Protein AF-0000000077433991 (afdb_homodimer)

Nearest PDB structures (foldseek):
  5azq-assembly1_A  TM=3.933E-01  e=3.475E+00  Equus caballus

pLDDT: mean 80.27, std 26.74, range [21.56, 98.94]

Solvent-accessible surface area (backbone atoms only — not comparable to full-atom values): 20839 Å² total; per-residue (Å²): 139,85,82,77,77,78,76,75,75,78,71,72,67,65,62,69,64,59,59,69,62,65,71,66,70,74,68,74,71,55,78,60,56,65,69,50,88,51,77,55,58,82,74,45,62,92,55,55,48,54,54,41,48,55,56,46,66,49,47,63,60,29,33,35,41,71,32,56,59,46,36,29,47,51,55,21,40,51,40,39,51,42,24,71,74,71,44,83,51,65,67,39,27,50,45,37,42,41,44,19,36,41,45,14,30,37,59,50,44,47,60,49,42,38,89,41,89,73,56,40,60,30,25,64,43,35,44,72,72,78,65,89,42,74,88,40,65,37,44,48,64,40,65,64,83,88,34,59,89,44,38,22,31,36,48,91,76,72,40,79,43,47,57,75,77,43,78,36,62,44,74,78,62,70,72,51,78,79,73,127,139,85,82,77,77,77,77,74,76,79,72,71,67,66,62,68,63,58,57,70,64,64,73,64,71,74,70,73,72,56,80,61,58,64,69,50,89,51,75,55,57,83,75,44,63,91,55,54,48,56,55,42,48,54,56,46,66,51,48,64,60,30,34,35,42,70,32,57,57,46,37,29,48,51,54,21,38,50,40,36,51,43,24,70,75,73,45,84,52,66,68,38,25,52,46,36,42,40,44,19,36,42,45,15,31,36,58,50,44,50,58,49,42,37,88,40,89,72,56,41,58,28,26,64,42,37,44,72,72,78,64,88,44,73,87,39,64,38,46,49,64,40,66,64,83,86,35,60,89,45,39,21,32,37,48,89,74,72,40,78,42,47,56,73,77,44,76,37,61,43,74,78,62,69,72,50,78,79,71,127

Sequence (360 aa):
MTEEVMLVAPNQTKSWIQLVNKMRSVTGLQKRRMGGQNPNFLQIKDCPGEICGRLGGSVPSALLAGAPPCAAQKVADEIIDAAKTKIKNPETQQQMIKWAQQIASAEKNTHPDYKKNPPTPRNALYCLEKPKNSELVGYYVSQDPANGPDEFFDPSTKGTVRIGEKAETKPPGPRSPPPLMTEEVMLVAPNQTKSWIQLVNKMRSVTGLQKRRMGGQNPNFLQIKDCPGEICGRLGGSVPSALLAGAPPCAAQKVADEIIDAAKTKIKNPETQQQMIKWAQQIASAEKNTHPDYKKNPPTPRNALYCLEKPKNSELVGYYVSQDPANGPDEFFDPSTKGTVRIGEKAETKPPGPRSPPPL

Structure (mmCIF, N/CA/C/O backbone):
data_AF-0000000077433991-model_v1
#
loop_
_entity.id
_entity.type
_entity.pdbx_description
1 polymer 'Uncharacterized protein'
#
loop_
_atom_site.group_PDB
_atom_site.id
_atom_site.type_symbol
_atom_site.label_atom_id
_atom_site.label_alt_id
_atom_site.label_comp_id
_atom_site.label_asym_id
_atom_site.label_entity_id
_atom_site.label_seq_id
_atom_site.pdbx_PDB_ins_code
_atom_site.Cartn_x
_atom_site.Cartn_y
_atom_site.Cartn_z
_atom_site.occupancy
_atom_site.B_iso_or_equiv
_atom_site.auth_seq_id
_atom_site.auth_comp_id
_atom_site.auth_asym_id
_atom_site.auth_atom_id
_atom_site.pdbx_PDB_model_num
ATOM 1 N N . MET A 1 1 ? 31.078 -5.543 57.25 1 26.8 1 MET A N 1
ATOM 2 C CA . MET A 1 1 ? 30.766 -4.68 56.094 1 26.8 1 MET A CA 1
ATOM 3 C C . MET A 1 1 ? 29.703 -5.301 55.219 1 26.8 1 MET A C 1
ATOM 5 O O . MET A 1 1 ? 29.891 -6.398 54.688 1 26.8 1 MET A O 1
ATOM 9 N N . THR A 1 2 ? 28.312 -5.109 55.562 1 27.38 2 THR A N 1
ATOM 10 C CA . THR A 1 2 ? 27.031 -5.715 55.25 1 27.38 2 THR A CA 1
ATOM 11 C C . THR A 1 2 ? 26.562 -5.312 53.844 1 27.38 2 THR A C 1
ATOM 13 O O . THR A 1 2 ? 26.531 -4.125 53.531 1 27.38 2 THR A O 1
ATOM 16 N N . GLU A 1 3 ? 26.859 -6.141 52.812 1 27.56 3 GLU A N 1
ATOM 17 C CA . GLU A 1 3 ? 26.562 -6.016 51.406 1 27.56 3 GLU A CA 1
ATOM 18 C C . GLU A 1 3 ? 25.062 -6.031 51.156 1 27.56 3 GLU A C 1
ATOM 20 O O . GLU A 1 3 ? 24.391 -7.02 51.438 1 27.56 3 GLU A O 1
ATOM 25 N N . GLU A 1 4 ? 24.359 -4.867 51.312 1 23.95 4 GLU A N 1
ATOM 26 C CA . GLU A 1 4 ? 22.938 -4.719 51.062 1 23.95 4 GLU A CA 1
ATOM 27 C C . GLU A 1 4 ? 22.609 -4.906 49.594 1 23.95 4 GLU A C 1
ATOM 29 O O . GLU A 1 4 ? 23.062 -4.129 48.75 1 23.95 4 GLU A O 1
ATOM 34 N N . VAL A 1 5 ? 22.375 -6.16 49.156 1 25.95 5 VAL A N 1
ATOM 35 C CA . VAL A 1 5 ? 21.875 -6.488 47.812 1 25.95 5 VAL A CA 1
ATOM 36 C C . VAL A 1 5 ? 20.5 -5.871 47.625 1 25.95 5 VAL A C 1
ATOM 38 O O . VAL A 1 5 ? 19.562 -6.176 48.344 1 25.95 5 VAL A O 1
ATOM 41 N N . MET A 1 6 ? 20.484 -4.594 47.125 1 21.56 6 MET A N 1
ATOM 42 C CA . MET A 1 6 ? 19.234 -3.961 46.719 1 21.56 6 MET A CA 1
ATOM 43 C C . MET A 1 6 ? 18.5 -4.809 45.688 1 21.56 6 MET A C 1
ATOM 45 O O . MET A 1 6 ? 19.047 -5.105 44.625 1 21.56 6 MET A O 1
ATOM 49 N N . LEU A 1 7 ? 17.609 -5.633 46.156 1 24.02 7 LEU A N 1
ATOM 50 C CA . LEU A 1 7 ? 16.656 -6.406 45.344 1 24.02 7 LEU A CA 1
ATOM 51 C C . LEU A 1 7 ? 15.797 -5.492 44.5 1 24.02 7 LEU A C 1
ATOM 53 O O . LEU A 1 7 ? 15.094 -4.629 45 1 24.02 7 LEU A O 1
ATOM 57 N N . VAL A 1 8 ? 16.344 -5.105 43.344 1 25.53 8 VAL A N 1
ATOM 58 C CA . VAL A 1 8 ? 15.555 -4.402 42.344 1 25.53 8 VAL A CA 1
ATOM 59 C C . VAL A 1 8 ? 14.289 -5.191 42.031 1 25.53 8 VAL A C 1
ATOM 61 O O . VAL A 1 8 ? 14.328 -6.414 41.875 1 25.53 8 VAL A O 1
ATOM 64 N N . ALA A 1 9 ? 13.18 -4.582 42.469 1 27.72 9 ALA A N 1
ATOM 65 C CA . ALA A 1 9 ? 11.812 -5.082 42.375 1 27.72 9 ALA A CA 1
ATOM 66 C C . ALA A 1 9 ? 11.445 -5.348 40.906 1 27.72 9 ALA A C 1
ATOM 68 O O . ALA A 1 9 ? 11.758 -4.543 40.031 1 27.72 9 ALA A O 1
ATOM 69 N N . PRO A 1 10 ? 11.148 -6.699 40.5 1 28.28 10 PRO A N 1
ATOM 70 C CA . PRO A 1 10 ? 10.805 -7.215 39.188 1 28.28 10 PRO A CA 1
ATOM 71 C C . PRO A 1 10 ? 9.508 -6.617 38.625 1 28.28 10 PRO A C 1
ATOM 73 O O . PRO A 1 10 ? 9.102 -6.938 37.5 1 28.28 10 PRO A O 1
ATOM 76 N N . ASN A 1 11 ? 8.781 -5.77 39.469 1 27.06 11 ASN A N 1
ATOM 77 C CA . ASN A 1 11 ? 7.383 -5.668 39.062 1 27.06 11 ASN A CA 1
ATOM 78 C C . ASN A 1 11 ? 7.219 -4.75 37.844 1 27.06 11 ASN A C 1
ATOM 80 O O . ASN A 1 11 ? 6.098 -4.406 37.469 1 27.06 11 ASN A O 1
ATOM 84 N N . GLN A 1 12 ? 8.234 -3.984 37.5 1 23.53 12 GLN A N 1
ATOM 85 C CA . GLN A 1 12 ? 7.859 -2.896 36.594 1 23.53 12 GLN A CA 1
ATOM 86 C C . GLN A 1 12 ? 7.645 -3.404 35.188 1 23.53 12 GLN A C 1
ATOM 88 O O . GLN A 1 12 ? 7.32 -2.627 34.281 1 23.53 12 GLN A O 1
ATOM 93 N N . THR A 1 13 ? 7.965 -4.629 34.906 1 23.84 13 THR A N 1
ATOM 94 C CA . THR A 1 13 ? 7.938 -4.992 33.5 1 23.84 13 THR A CA 1
ATOM 95 C C . THR A 1 13 ? 6.516 -5.312 33.031 1 23.84 13 THR A C 1
ATOM 97 O O . THR A 1 13 ? 6.254 -5.434 31.828 1 23.84 13 THR A O 1
ATOM 100 N N . LYS A 1 14 ? 5.598 -5.613 33.969 1 26.25 14 LYS A N 1
ATOM 101 C CA . LYS A 1 14 ? 4.309 -6.137 33.531 1 26.25 14 LYS A CA 1
ATOM 102 C C . LYS A 1 14 ? 3.428 -5.02 32.969 1 26.25 14 LYS A C 1
ATOM 104 O O . LYS A 1 14 ? 2.373 -5.289 32.375 1 26.25 14 LYS A O 1
ATOM 109 N N . SER A 1 15 ? 3.67 -3.799 33.312 1 24.27 15 SER A N 1
ATOM 110 C CA . SER A 1 15 ? 2.611 -2.83 33.031 1 24.27 15 SER A CA 1
ATOM 111 C C . SER A 1 15 ? 2.619 -2.404 31.562 1 24.27 15 SER A C 1
ATOM 113 O O . SER A 1 15 ? 1.602 -1.946 31.047 1 24.27 15 SER A O 1
ATOM 115 N N . TRP A 1 16 ? 3.779 -2.455 30.875 1 23.56 16 TRP A N 1
ATOM 116 C CA . TRP A 1 16 ? 3.766 -1.836 29.562 1 23.56 16 TRP A CA 1
ATOM 117 C C . TRP A 1 16 ? 3.051 -2.727 28.547 1 23.56 16 TRP A C 1
ATOM 119 O O . TRP A 1 16 ? 2.521 -2.24 27.547 1 23.56 16 TRP A O 1
ATOM 129 N N . ILE A 1 17 ? 2.994 -4.062 28.719 1 26.48 17 ILE A N 1
ATOM 130 C CA . ILE A 1 17 ? 2.385 -4.977 27.766 1 26.48 17 ILE A CA 1
ATOM 131 C C . ILE A 1 17 ? 0.864 -4.832 27.812 1 26.48 17 ILE A C 1
ATOM 133 O O . ILE A 1 17 ? 0.191 -4.969 26.781 1 26.48 17 ILE A O 1
ATOM 137 N N . GLN A 1 18 ? 0.27 -4.555 28.984 1 28.77 18 GLN A N 1
ATOM 138 C CA . GLN A 1 18 ? -1.187 -4.551 29.062 1 28.77 18 GLN A CA 1
ATOM 139 C C . GLN A 1 18 ? -1.78 -3.375 28.297 1 28.77 18 GLN A C 1
ATOM 141 O O . GLN A 1 18 ? -2.934 -3.43 27.859 1 28.77 18 GLN A O 1
ATOM 146 N N . LEU A 1 19 ? -1.075 -2.264 28.172 1 25.98 19 LEU A N 1
ATOM 147 C CA . LEU A 1 19 ? -1.704 -1.115 27.516 1 25.98 19 LEU A CA 1
ATOM 148 C C . LEU A 1 19 ? -1.852 -1.344 26.016 1 25.98 19 LEU A C 1
ATOM 150 O O . LEU A 1 19 ? -2.842 -0.922 25.422 1 25.98 19 LEU A O 1
ATOM 154 N N . VAL A 1 20 ? -1.015 -2.09 25.391 1 28.36 20 VAL A N 1
ATOM 155 C CA . VAL A 1 20 ? -1.182 -2.285 23.953 1 28.36 20 VAL A CA 1
ATOM 156 C C . VAL A 1 20 ? -2.439 -3.109 23.688 1 28.36 20 VAL A C 1
ATOM 158 O O . VAL A 1 20 ? -2.93 -3.156 22.562 1 28.36 20 VAL A O 1
ATOM 161 N N . ASN A 1 21 ? -2.936 -3.953 24.531 1 27.62 21 ASN A N 1
ATOM 162 C CA . ASN A 1 21 ? -4.094 -4.805 24.281 1 27.62 21 ASN A CA 1
ATOM 163 C C . ASN A 1 21 ? -5.395 -4.008 24.312 1 27.62 21 ASN A C 1
ATOM 165 O O . ASN A 1 21 ? -6.398 -4.426 23.734 1 27.62 21 ASN A O 1
ATOM 169 N N . LYS A 1 22 ? -5.59 -3.004 25.172 1 28.17 22 LYS A N 1
ATOM 170 C CA . LYS A 1 22 ? -6.906 -2.393 25.328 1 28.17 22 LYS A CA 1
ATOM 171 C C . LYS A 1 22 ? -7.246 -1.504 24.141 1 28.17 22 LYS A C 1
ATOM 173 O O . LYS A 1 22 ? -8.391 -1.08 23.984 1 28.17 22 LYS A O 1
ATOM 178 N N . MET A 1 23 ? -6.289 -0.848 23.547 1 26.69 23 MET A N 1
ATOM 179 C CA . MET A 1 23 ? -6.742 0.067 22.516 1 26.69 23 MET A CA 1
ATOM 180 C C . MET A 1 23 ? -7.18 -0.7 21.266 1 26.69 23 MET A C 1
ATOM 182 O O . MET A 1 23 ? -6.969 -0.241 20.141 1 26.69 23 MET A O 1
ATOM 186 N N . ARG A 1 24 ? -7.398 -1.951 21.344 1 31.23 24 ARG A N 1
ATOM 187 C CA . ARG A 1 24 ? -7.977 -2.715 20.25 1 31.23 24 ARG A CA 1
ATOM 188 C C . ARG A 1 24 ? -9.352 -2.168 19.859 1 31.23 24 ARG A C 1
ATOM 190 O O . ARG A 1 24 ? -9.93 -2.59 18.859 1 31.23 24 ARG A O 1
ATOM 197 N N . SER A 1 25 ? -10.086 -1.599 20.734 1 30.39 25 SER A N 1
ATOM 198 C CA . SER A 1 25 ? -11.516 -1.461 20.5 1 30.39 25 SER A CA 1
ATOM 199 C C . SER A 1 25 ? -11.805 -0.346 19.5 1 30.39 25 SER A C 1
ATOM 201 O O . SER A 1 25 ? -12.75 -0.438 18.703 1 30.39 25 SER A O 1
ATOM 203 N N . VAL A 1 26 ? -11.492 0.963 19.875 1 30.3 26 VAL A N 1
ATOM 204 C CA . VAL A 1 26 ? -12.219 2.02 19.172 1 30.3 26 VAL A CA 1
ATOM 205 C C . VAL A 1 26 ? -11.734 2.109 17.734 1 30.3 26 VAL A C 1
ATOM 207 O O . VAL A 1 26 ? -12.516 2.416 16.828 1 30.3 26 VAL A O 1
ATOM 210 N N . THR A 1 27 ? -10.484 2.758 17.516 1 34.03 27 THR A N 1
ATOM 211 C CA . THR A 1 27 ? -10.242 3.373 16.203 1 34.03 27 THR A CA 1
ATOM 212 C C . THR A 1 27 ? -10 2.309 15.141 1 34.03 27 THR A C 1
ATOM 214 O O . THR A 1 27 ? -9.375 1.28 15.414 1 34.03 27 THR A O 1
ATOM 217 N N . GLY A 1 28 ? -10.969 2.068 14.32 1 33.41 28 GLY A N 1
ATOM 218 C CA . GLY A 1 28 ? -11.086 1.222 13.141 1 33.41 28 GLY A CA 1
ATOM 219 C C . GLY A 1 28 ? -9.773 1.061 12.398 1 33.41 28 GLY A C 1
ATOM 220 O O . GLY A 1 28 ? -9.766 0.841 11.188 1 33.41 28 GLY A O 1
ATOM 221 N N . LEU A 1 29 ? -8.891 1.907 12.914 1 35.78 29 LEU A N 1
ATOM 222 C CA . LEU A 1 29 ? -7.707 1.562 12.125 1 35.78 29 LEU A CA 1
ATOM 223 C C . LEU A 1 29 ? -7.453 0.06 12.164 1 35.78 29 LEU A C 1
ATOM 225 O O . LEU A 1 29 ? -7.031 -0.478 13.188 1 35.78 29 LEU A O 1
ATOM 229 N N . GLN A 1 30 ? -8.516 -0.704 11.875 1 33.31 30 GLN A N 1
ATOM 230 C CA . GLN A 1 30 ? -8.469 -2.162 11.891 1 33.31 30 GLN A CA 1
ATOM 231 C C . GLN A 1 30 ? -7.094 -2.676 11.477 1 33.31 30 GLN A C 1
ATOM 233 O O . GLN A 1 30 ? -6.508 -2.176 10.508 1 33.31 30 GLN A O 1
ATOM 238 N N . LYS A 1 31 ? -6.438 -2.98 12.477 1 34.56 31 LYS A N 1
ATOM 239 C CA . LYS A 1 31 ? -5.332 -3.906 12.242 1 34.56 31 LYS A CA 1
ATOM 240 C C . LYS A 1 31 ? -5.559 -4.734 10.977 1 34.56 31 LYS A C 1
ATOM 242 O O . LYS A 1 31 ? -6.352 -5.68 10.984 1 34.56 31 LYS A O 1
ATOM 247 N N . ARG A 1 32 ? -6.176 -4.016 9.922 1 38.62 32 ARG A N 1
ATOM 248 C CA . ARG A 1 32 ? -6.418 -4.973 8.844 1 38.62 32 ARG A CA 1
ATOM 249 C C . ARG A 1 32 ? -5.23 -5.918 8.68 1 38.62 32 ARG A C 1
ATOM 251 O O . ARG A 1 32 ? -4.078 -5.5 8.781 1 38.62 32 ARG A O 1
ATOM 258 N N . ARG A 1 33 ? -5.57 -7.141 8.953 1 33.47 33 ARG A N 1
ATOM 259 C CA . ARG A 1 33 ? -4.84 -8.406 8.906 1 33.47 33 ARG A CA 1
ATOM 260 C C . ARG A 1 33 ? -3.984 -8.5 7.652 1 33.47 33 ARG A C 1
ATOM 262 O O . ARG A 1 33 ? -4.383 -9.125 6.668 1 33.47 33 ARG A O 1
ATOM 269 N N . MET A 1 34 ? -3.736 -7.281 6.93 1 37.88 34 MET A N 1
ATOM 270 C CA . MET A 1 34 ? -2.643 -7.746 6.082 1 37.88 34 MET A CA 1
ATOM 271 C C . MET A 1 34 ? -1.892 -8.898 6.746 1 37.88 34 MET A C 1
ATOM 273 O O . MET A 1 34 ? -1.133 -9.609 6.086 1 37.88 34 MET A O 1
ATOM 277 N N . GLY A 1 35 ? -1.815 -8.828 8.117 1 33.72 35 GLY A N 1
ATOM 278 C CA . GLY A 1 35 ? -1.041 -9.727 8.953 1 33.72 35 GLY A CA 1
ATOM 279 C C . GLY A 1 35 ? -1.496 -11.172 8.852 1 33.72 35 GLY A C 1
ATOM 280 O O . GLY A 1 35 ? -0.972 -12.039 9.547 1 33.72 35 GLY A O 1
ATOM 281 N N . GLY A 1 36 ? -2.855 -11.328 8.68 1 35.84 36 GLY A N 1
ATOM 282 C CA . GLY A 1 36 ? -2.826 -12.781 8.703 1 35.84 36 GLY A CA 1
ATOM 283 C C . GLY A 1 36 ? -1.662 -13.367 7.926 1 35.84 36 GLY A C 1
ATOM 284 O O . GLY A 1 36 ? -0.721 -12.648 7.574 1 35.84 36 GLY A O 1
ATOM 285 N N . GLN A 1 37 ? -1.6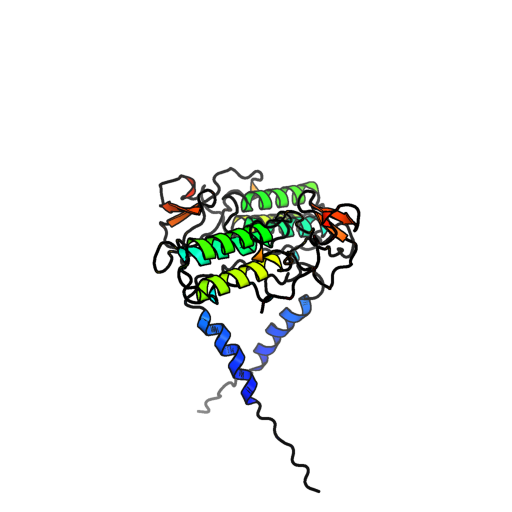61 -14.68 7.438 1 44.56 37 GLN A N 1
ATOM 286 C CA . GLN A 1 37 ? -0.634 -15.391 6.684 1 44.56 37 GLN A CA 1
ATOM 287 C C . GLN A 1 37 ? -0.285 -14.641 5.398 1 44.56 37 GLN A C 1
ATOM 289 O O . GLN A 1 37 ? -0.953 -14.812 4.375 1 44.56 37 GLN A O 1
ATOM 294 N N . ASN A 1 38 ? 0.051 -13.25 5.535 1 54.25 38 ASN A N 1
ATOM 295 C CA . ASN A 1 38 ? 0.548 -12.555 4.355 1 54.25 38 ASN A CA 1
ATOM 296 C C . ASN A 1 38 ? 1.349 -13.484 3.447 1 54.25 38 ASN A C 1
ATOM 298 O O . ASN A 1 38 ? 2.316 -14.102 3.889 1 54.25 38 ASN A O 1
ATOM 302 N N . PRO A 1 39 ? 0.66 -13.961 2.303 1 60.38 39 PRO A N 1
ATOM 303 C CA . PRO A 1 39 ? 1.441 -14.812 1.4 1 60.38 39 PRO A CA 1
ATOM 304 C C . PRO A 1 39 ? 2.836 -14.258 1.127 1 60.38 39 PRO A C 1
ATOM 306 O O . PRO A 1 39 ? 2.975 -13.109 0.694 1 60.38 39 PRO A O 1
ATOM 309 N N . ASN A 1 40 ? 3.758 -14.82 1.86 1 70.25 40 ASN A N 1
ATOM 310 C CA . ASN A 1 40 ? 5.137 -14.375 1.714 1 70.25 40 ASN A CA 1
ATOM 311 C C . ASN A 1 40 ? 5.945 -15.328 0.834 1 70.25 40 ASN A C 1
ATOM 313 O O . ASN A 1 40 ? 5.824 -16.547 0.958 1 70.25 40 ASN A O 1
ATOM 317 N N . PHE A 1 41 ? 6.613 -14.664 -0.15 1 75.44 41 PHE A N 1
ATOM 318 C CA . PHE A 1 41 ? 7.402 -15.445 -1.098 1 75.44 41 PHE A CA 1
ATOM 319 C C . PHE A 1 41 ? 8.594 -16.094 -0.406 1 75.44 41 PHE A C 1
ATOM 321 O O . PHE A 1 41 ? 9.234 -16.984 -0.965 1 75.44 41 PHE A O 1
ATOM 328 N N . LEU A 1 42 ? 8.789 -15.727 0.876 1 68.56 42 LEU A N 1
ATOM 329 C CA . LEU A 1 42 ? 9.984 -16.188 1.565 1 68.56 42 LEU A CA 1
ATOM 330 C C . LEU A 1 42 ? 9.891 -17.688 1.852 1 68.56 42 LEU A C 1
ATOM 332 O O . LEU A 1 42 ? 10.914 -18.344 2.049 1 68.56 42 LEU A O 1
ATOM 336 N N . GLN A 1 43 ? 8.75 -18.25 1.73 1 74.44 43 GLN A N 1
ATOM 337 C CA . GLN A 1 43 ? 8.562 -19.672 2.018 1 74.44 43 GLN A CA 1
ATOM 338 C C . GLN A 1 43 ? 8.75 -20.516 0.76 1 74.44 43 GLN A C 1
ATOM 340 O O . GLN A 1 43 ? 8.812 -21.75 0.834 1 74.44 43 GLN A O 1
ATOM 345 N N . ILE A 1 44 ? 8.891 -19.859 -0.378 1 88.94 44 ILE A N 1
ATOM 346 C CA . ILE A 1 44 ? 9.031 -20.594 -1.632 1 88.94 44 ILE A CA 1
ATOM 347 C C . ILE A 1 44 ? 10.484 -21.047 -1.808 1 88.94 44 ILE A C 1
ATOM 349 O O . ILE A 1 44 ? 11.391 -20.203 -1.866 1 88.94 44 ILE A O 1
ATOM 353 N N . LYS A 1 45 ? 10.664 -22.312 -1.883 1 89.19 45 LYS A N 1
ATOM 354 C CA . LYS A 1 45 ? 12 -22.891 -2.008 1 89.19 45 LYS A CA 1
ATOM 355 C C . LYS A 1 45 ? 12.578 -22.641 -3.4 1 89.19 45 LYS A C 1
ATOM 357 O O . LYS A 1 45 ? 11.898 -22.859 -4.406 1 89.19 45 LYS A O 1
ATOM 362 N N . ASP A 1 46 ? 13.836 -22.156 -3.48 1 90 46 ASP A N 1
ATOM 363 C CA . ASP A 1 46 ? 14.641 -22.047 -4.691 1 90 46 ASP A CA 1
ATOM 364 C C . ASP A 1 46 ? 14.016 -21.047 -5.672 1 90 46 ASP A C 1
ATOM 366 O O . ASP A 1 46 ? 14.078 -21.25 -6.887 1 90 46 ASP A O 1
ATOM 370 N N . CYS A 1 47 ? 13.344 -20.125 -5.191 1 91.88 47 CYS A N 1
ATOM 371 C CA . CYS A 1 47 ? 12.859 -19.031 -6.047 1 91.88 47 CYS A CA 1
ATOM 372 C C . CYS A 1 47 ? 13.852 -17.875 -6.062 1 91.88 47 CYS A C 1
ATOM 374 O O . CYS A 1 47 ? 14.109 -17.266 -5.027 1 91.88 47 CYS A O 1
ATOM 376 N N . PRO A 1 48 ? 14.414 -17.578 -7.168 1 89.69 48 PRO A N 1
ATOM 377 C CA . PRO A 1 48 ? 15.367 -16.469 -7.215 1 89.69 48 PRO A CA 1
ATOM 378 C C . PRO A 1 48 ? 14.773 -15.148 -6.707 1 89.69 48 PRO A C 1
ATOM 380 O O . PRO A 1 48 ? 13.625 -14.828 -7.02 1 89.69 48 PRO A O 1
ATOM 383 N N . GLY A 1 49 ? 15.516 -14.367 -5.93 1 85.88 49 GLY A N 1
ATOM 384 C CA . GLY A 1 49 ? 15.086 -13.078 -5.418 1 85.88 49 GLY A CA 1
ATOM 385 C C . GLY A 1 49 ? 14.656 -12.117 -6.512 1 85.88 49 GLY A C 1
ATOM 386 O O . GLY A 1 49 ? 13.695 -11.359 -6.344 1 85.88 49 GLY A O 1
ATOM 387 N N . GLU A 1 50 ? 15.305 -12.25 -7.594 1 88.94 50 GLU A N 1
ATOM 388 C CA . GLU A 1 50 ? 15.039 -11.344 -8.711 1 88.94 50 GLU A CA 1
ATOM 389 C C . GLU A 1 50 ? 13.625 -11.547 -9.25 1 88.94 50 GLU A C 1
ATOM 391 O O . GLU A 1 50 ? 13.047 -10.641 -9.859 1 88.94 50 GLU A O 1
ATOM 396 N N . ILE A 1 51 ? 13.172 -12.773 -9 1 92.44 51 ILE A N 1
ATOM 397 C CA . ILE A 1 51 ? 11.836 -13.062 -9.516 1 92.44 51 ILE A CA 1
ATOM 398 C C . ILE A 1 51 ? 10.82 -12.938 -8.391 1 92.44 51 ILE A C 1
ATOM 400 O O . ILE A 1 51 ? 9.945 -12.07 -8.43 1 92.44 51 ILE A O 1
ATOM 404 N N . CYS A 1 52 ? 11.039 -13.703 -7.32 1 92.5 52 CYS A N 1
ATOM 405 C CA . CYS A 1 52 ? 10.016 -13.789 -6.285 1 92.5 52 CYS A CA 1
ATOM 406 C C . CYS A 1 52 ? 10.07 -12.578 -5.363 1 92.5 52 CYS A C 1
ATOM 408 O O . CYS A 1 52 ? 9.039 -12.117 -4.871 1 92.5 52 CYS A O 1
ATOM 410 N N . GLY A 1 53 ? 11.211 -12.016 -5.086 1 86 53 GLY A N 1
ATOM 411 C CA . GLY A 1 53 ? 11.328 -10.789 -4.312 1 86 53 GLY A CA 1
ATOM 412 C C . GLY A 1 53 ? 10.68 -9.594 -4.988 1 86 53 GLY A C 1
ATOM 413 O O . GLY A 1 53 ? 9.961 -8.82 -4.348 1 86 53 GLY A O 1
ATOM 414 N N . ARG A 1 54 ? 10.977 -9.469 -6.27 1 87.31 54 ARG A N 1
ATOM 415 C CA . ARG A 1 54 ? 10.391 -8.367 -7.027 1 87.31 54 ARG A CA 1
ATOM 416 C C . ARG A 1 54 ? 8.867 -8.469 -7.055 1 87.31 54 ARG A C 1
ATOM 418 O O . ARG A 1 54 ? 8.164 -7.488 -6.793 1 87.31 54 ARG A O 1
ATOM 425 N N . LEU A 1 55 ? 8.414 -9.656 -7.367 1 91.62 55 LEU A N 1
ATOM 426 C CA . LEU A 1 55 ? 6.969 -9.852 -7.445 1 91.62 55 LEU A CA 1
ATOM 427 C C . LEU A 1 55 ? 6.328 -9.703 -6.066 1 91.62 55 LEU A C 1
ATOM 429 O O . LEU A 1 55 ? 5.25 -9.117 -5.941 1 91.62 55 LEU A O 1
ATOM 433 N N . GLY A 1 56 ? 7.016 -10.188 -5.043 1 89.12 56 GLY A N 1
ATOM 434 C CA . GLY A 1 56 ? 6.535 -10.039 -3.678 1 89.12 56 GLY A CA 1
ATOM 435 C C . GLY A 1 56 ? 6.41 -8.594 -3.24 1 89.12 56 GLY A C 1
ATOM 436 O O . GLY A 1 56 ? 5.496 -8.242 -2.49 1 89.12 56 GLY A O 1
ATOM 437 N N . GLY A 1 57 ? 7.227 -7.766 -3.684 1 83.81 57 GLY A N 1
ATOM 438 C CA . GLY A 1 57 ? 7.203 -6.352 -3.354 1 83.81 57 GLY A CA 1
ATOM 439 C C . GLY A 1 57 ? 5.965 -5.637 -3.861 1 83.81 57 GLY A C 1
ATOM 440 O O . GLY A 1 57 ? 5.594 -4.582 -3.346 1 83.81 57 GLY A O 1
ATOM 441 N N . SER A 1 58 ? 5.348 -6.254 -4.785 1 87.81 58 SER A N 1
ATOM 442 C CA . SER A 1 58 ? 4.176 -5.609 -5.371 1 87.81 58 SER A CA 1
ATOM 443 C C . SER A 1 58 ? 2.896 -6.047 -4.668 1 87.81 58 SER A C 1
ATOM 445 O O . SER A 1 58 ? 1.842 -5.434 -4.848 1 87.81 58 SER A O 1
ATOM 447 N N . VAL A 1 59 ? 2.98 -6.977 -3.801 1 90.38 59 VAL A N 1
ATOM 448 C CA . VAL A 1 59 ? 1.793 -7.613 -3.24 1 90.38 59 VAL A CA 1
ATOM 449 C C . VAL A 1 59 ? 1.12 -6.672 -2.246 1 90.38 59 VAL A C 1
ATOM 451 O O . VAL A 1 59 ? -0.095 -6.469 -2.299 1 90.38 59 VAL A O 1
ATOM 454 N N . PRO A 1 60 ? 1.886 -6.004 -1.42 1 85 60 PRO A N 1
ATOM 455 C CA . PRO A 1 60 ? 1.197 -5.172 -0.431 1 85 60 PRO A CA 1
ATOM 456 C C . PRO A 1 60 ? 0.351 -4.074 -1.071 1 85 60 PRO A C 1
ATOM 458 O O . PRO A 1 60 ? -0.769 -3.812 -0.625 1 85 60 PRO A O 1
ATOM 461 N N . SER A 1 61 ? 0.843 -3.486 -2.113 1 87.69 61 SER A N 1
ATOM 462 C CA . SER A 1 61 ? 0.097 -2.408 -2.754 1 87.69 61 SER A CA 1
ATOM 463 C C . SER A 1 61 ? -1.184 -2.93 -3.396 1 87.69 61 SER A C 1
ATOM 465 O O . SER A 1 61 ? -2.191 -2.221 -3.447 1 87.69 61 SER A O 1
ATOM 467 N N . ALA A 1 62 ? -1.126 -4.117 -3.814 1 92.5 62 ALA A N 1
ATOM 468 C CA . ALA A 1 62 ? -2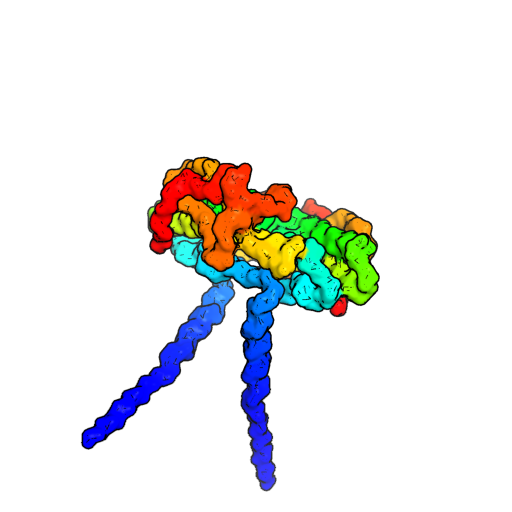.279 -4.699 -4.492 1 92.5 62 ALA A CA 1
ATOM 469 C C . ALA A 1 62 ? -3.389 -5.035 -3.5 1 92.5 62 ALA A C 1
ATOM 471 O O . ALA A 1 62 ? -4.543 -5.227 -3.891 1 92.5 62 ALA A O 1
ATOM 472 N N . LEU A 1 63 ? -3.006 -5.035 -2.164 1 91.19 63 LEU A N 1
ATOM 473 C CA . LEU A 1 63 ? -3.975 -5.461 -1.158 1 91.19 63 LEU A CA 1
ATOM 474 C C . LEU A 1 63 ? -4.422 -4.281 -0.302 1 91.19 63 LEU A C 1
ATOM 476 O O . LEU A 1 63 ? -5.152 -4.461 0.675 1 91.19 63 LEU A O 1
ATOM 480 N N . LEU A 1 64 ? -4.031 -3.119 -0.668 1 88.12 64 LEU A N 1
ATOM 481 C CA . LEU A 1 64 ? -4.445 -1.918 0.048 1 88.12 64 LEU A CA 1
ATOM 482 C C . LEU A 1 64 ? -5.793 -1.417 -0.462 1 88.12 64 LEU A C 1
ATOM 484 O O . LEU A 1 64 ? -6.18 -1.709 -1.596 1 88.12 64 LEU A O 1
ATOM 488 N N . ALA A 1 65 ? -6.426 -0.556 0.262 1 89.56 65 ALA A N 1
ATOM 489 C CA . ALA A 1 65 ? -7.801 -0.125 0.037 1 89.56 65 ALA A CA 1
ATOM 490 C C . ALA A 1 65 ? -7.93 0.638 -1.278 1 89.56 65 ALA A C 1
ATOM 492 O O . ALA A 1 65 ? -8.953 0.537 -1.965 1 89.56 65 ALA A O 1
ATOM 493 N N . GLY A 1 66 ? -6.934 1.331 -1.627 1 90.12 66 GLY A N 1
ATOM 494 C CA . GLY A 1 66 ? -7.016 2.188 -2.801 1 90.12 66 GLY A CA 1
ATOM 495 C C . GLY A 1 66 ? -6.781 1.439 -4.102 1 90.12 66 GLY A C 1
ATOM 496 O O . GLY A 1 66 ? -7.047 1.969 -5.184 1 90.12 66 GLY A O 1
ATOM 497 N N . ALA A 1 67 ? -6.367 0.222 -4.027 1 93.62 67 ALA A N 1
ATOM 498 C CA . ALA A 1 67 ? -6.074 -0.544 -5.234 1 93.62 67 ALA A CA 1
ATOM 499 C C . ALA A 1 67 ? -7.355 -0.915 -5.977 1 93.62 67 ALA A C 1
ATOM 501 O O . ALA A 1 67 ? -8.383 -1.198 -5.352 1 93.62 67 ALA A O 1
ATOM 502 N N . PRO A 1 68 ? -7.254 -0.91 -7.328 1 97.31 68 PRO A N 1
ATOM 503 C CA . PRO A 1 68 ? -8.43 -1.354 -8.078 1 97.31 68 PRO A CA 1
ATOM 504 C C . PRO A 1 68 ? -8.82 -2.795 -7.762 1 97.31 68 PRO A C 1
ATOM 506 O O . PRO A 1 68 ? -7.992 -3.576 -7.293 1 97.31 68 PRO A O 1
ATOM 509 N N . PRO A 1 69 ? -10.125 -3.129 -8.031 1 98.44 69 PRO A N 1
ATOM 510 C CA . PRO A 1 69 ? -10.641 -4.434 -7.609 1 98.44 69 PRO A CA 1
ATOM 511 C C . PRO A 1 69 ? -9.828 -5.598 -8.172 1 98.44 69 PRO A C 1
ATOM 513 O O . PRO A 1 69 ? -9.719 -6.648 -7.535 1 98.44 69 PRO A O 1
ATOM 516 N N . CYS A 1 70 ? -9.094 -5.422 -9.367 1 98.81 70 CYS A N 1
ATOM 517 C CA . CYS A 1 70 ? -8.469 -6.562 -10.016 1 98.81 70 CYS A CA 1
ATOM 518 C C . CYS A 1 70 ? -6.969 -6.59 -9.742 1 98.81 70 CYS A C 1
ATOM 520 O O . CYS A 1 70 ? -6.242 -7.414 -10.297 1 98.81 70 CYS A O 1
ATOM 522 N N . ALA A 1 71 ? -6.492 -5.719 -8.852 1 97.5 71 ALA A N 1
ATOM 523 C CA . ALA A 1 71 ? -5.051 -5.559 -8.664 1 97.5 71 ALA A CA 1
ATOM 524 C C . ALA A 1 71 ? -4.422 -6.844 -8.133 1 97.5 71 ALA A C 1
ATOM 526 O O . ALA A 1 71 ? -3.375 -7.277 -8.609 1 97.5 71 ALA A O 1
ATOM 527 N N . ALA A 1 72 ? -5.039 -7.449 -7.133 1 96.75 72 ALA A N 1
ATOM 528 C CA . ALA A 1 72 ? -4.48 -8.672 -6.566 1 96.75 72 ALA A CA 1
ATOM 529 C C . ALA A 1 72 ? -4.449 -9.797 -7.602 1 96.75 72 ALA A C 1
ATOM 531 O O . ALA A 1 72 ? -3.469 -10.531 -7.695 1 96.75 72 ALA A O 1
ATOM 532 N N . GLN A 1 73 ? -5.5 -9.906 -8.43 1 98.69 73 GLN A N 1
ATOM 533 C CA . GLN A 1 73 ? -5.527 -10.914 -9.484 1 98.69 73 GLN A CA 1
ATOM 534 C C . GLN A 1 73 ? -4.418 -10.672 -10.5 1 98.69 73 GLN A C 1
ATOM 536 O O . GLN A 1 73 ? -3.779 -11.617 -10.969 1 98.69 73 GLN A O 1
ATOM 541 N N . LYS A 1 74 ? -4.184 -9.438 -10.812 1 98.75 74 LYS A N 1
ATOM 542 C CA . LYS A 1 74 ? -3.168 -9.117 -11.812 1 98.75 74 LYS A CA 1
ATOM 543 C C . LYS A 1 74 ? -1.771 -9.477 -11.312 1 98.75 74 LYS A C 1
ATOM 545 O O . LYS A 1 74 ? -0.961 -10.023 -12.062 1 98.75 74 LYS A O 1
ATOM 550 N N . VAL A 1 75 ? -1.487 -9.195 -10.062 1 97.19 75 VAL A N 1
ATOM 551 C CA . VAL A 1 75 ? -0.205 -9.586 -9.484 1 97.19 75 VAL A CA 1
ATOM 552 C C . VAL A 1 75 ? -0.09 -11.109 -9.461 1 97.19 75 VAL A C 1
ATOM 554 O O . VAL A 1 75 ? 0.963 -11.664 -9.789 1 97.19 75 VAL A O 1
ATOM 557 N N . ALA A 1 76 ? -1.18 -11.773 -9.102 1 98 76 ALA A N 1
ATOM 558 C CA . ALA A 1 76 ? -1.203 -13.234 -9.094 1 98 76 ALA A CA 1
ATOM 559 C C . ALA A 1 76 ? -0.924 -13.789 -10.484 1 98 76 ALA A C 1
ATOM 561 O O . ALA A 1 76 ? -0.157 -14.75 -10.641 1 98 76 ALA A O 1
ATOM 562 N N . ASP A 1 77 ? -1.533 -13.211 -11.508 1 98.94 77 ASP A N 1
ATOM 563 C CA . ASP A 1 77 ? -1.296 -13.625 -12.883 1 98.94 77 ASP A CA 1
ATOM 564 C C . ASP A 1 77 ? 0.172 -13.453 -13.266 1 98.94 77 ASP A C 1
ATOM 566 O O . ASP A 1 77 ? 0.756 -14.312 -13.922 1 98.94 77 ASP A O 1
ATOM 570 N N . GLU A 1 78 ? 0.786 -12.406 -12.875 1 98.5 78 GLU A N 1
ATOM 571 C CA . GLU A 1 78 ? 2.197 -12.164 -13.156 1 98.5 78 GLU A CA 1
ATOM 572 C C . GLU A 1 78 ? 3.08 -13.219 -12.5 1 98.5 78 GLU A C 1
ATOM 574 O O . GLU A 1 78 ? 4.078 -13.656 -13.086 1 98.5 78 GLU A O 1
ATOM 579 N N . ILE A 1 79 ? 2.711 -13.617 -11.344 1 97.69 79 ILE A N 1
ATOM 580 C CA . ILE A 1 79 ? 3.471 -14.625 -10.609 1 97.69 79 ILE A CA 1
ATOM 581 C C . ILE A 1 79 ? 3.396 -15.961 -11.352 1 97.69 79 ILE A C 1
ATOM 583 O O . ILE A 1 79 ? 4.414 -16.625 -11.531 1 97.69 79 ILE A O 1
ATOM 587 N N . ILE A 1 80 ? 2.213 -16.297 -11.812 1 98.75 80 ILE A N 1
ATOM 588 C CA . ILE A 1 80 ? 2.057 -17.562 -12.531 1 98.75 80 ILE A CA 1
ATOM 589 C C . ILE A 1 80 ? 2.797 -17.484 -13.867 1 98.75 80 ILE A C 1
ATOM 591 O O . ILE A 1 80 ? 3.463 -18.438 -14.273 1 98.75 80 ILE A O 1
ATOM 595 N N . ASP A 1 81 ? 2.699 -16.328 -14.562 1 98.88 81 ASP A N 1
ATOM 596 C CA . ASP A 1 81 ? 3.461 -16.156 -15.797 1 98.88 81 ASP A CA 1
ATOM 597 C C . ASP A 1 81 ? 4.953 -16.391 -15.555 1 98.88 81 ASP A C 1
ATOM 599 O O . ASP A 1 81 ? 5.613 -17.078 -16.328 1 98.88 81 ASP A O 1
ATOM 603 N N . ALA A 1 82 ? 5.48 -15.836 -14.5 1 98.12 82 ALA A N 1
ATOM 604 C CA . ALA A 1 82 ? 6.898 -15.984 -14.18 1 98.12 82 ALA A CA 1
ATOM 605 C C . ALA A 1 82 ? 7.234 -17.438 -13.828 1 98.12 82 ALA A C 1
ATOM 607 O O . ALA A 1 82 ? 8.273 -17.953 -14.234 1 98.12 82 ALA A O 1
ATOM 608 N N . ALA A 1 83 ? 6.355 -18.062 -13.039 1 98.19 83 ALA A N 1
ATOM 609 C CA . ALA A 1 83 ? 6.555 -19.469 -12.695 1 98.19 83 ALA A CA 1
ATOM 610 C C . ALA A 1 83 ? 6.707 -20.328 -13.953 1 98.19 83 ALA A C 1
ATOM 612 O O . ALA A 1 83 ? 7.633 -21.125 -14.055 1 98.19 83 ALA A O 1
ATOM 613 N N . LYS A 1 84 ? 5.871 -20.016 -14.891 1 98.5 84 LYS A N 1
ATOM 614 C CA . LYS A 1 84 ? 5.801 -20.844 -16.094 1 98.5 84 LYS A CA 1
ATOM 615 C C . LYS A 1 84 ? 6.945 -20.531 -17.047 1 98.5 84 LYS A C 1
ATOM 617 O O . LYS A 1 84 ? 7.422 -21.406 -17.766 1 98.5 84 LYS A O 1
ATOM 622 N N . THR A 1 85 ? 7.449 -19.312 -17.062 1 98.31 85 THR A N 1
ATOM 623 C CA . THR A 1 85 ? 8.344 -18.891 -18.141 1 98.31 85 THR A CA 1
ATOM 624 C C . THR A 1 85 ? 9.773 -18.766 -17.625 1 98.31 85 THR A C 1
ATOM 626 O O . THR A 1 85 ? 10.734 -18.859 -18.406 1 98.31 85 THR A O 1
ATOM 629 N N . LYS A 1 86 ? 9.953 -18.641 -16.297 1 97.19 86 LYS A N 1
ATOM 630 C CA . LYS A 1 86 ? 11.289 -18.281 -15.812 1 97.19 86 LYS A CA 1
ATOM 631 C C . LYS A 1 86 ? 11.812 -19.328 -14.836 1 97.19 86 LYS A C 1
ATOM 633 O O . LYS A 1 86 ? 13 -19.344 -14.516 1 97.19 86 LYS A O 1
ATOM 638 N N . ILE A 1 87 ? 10.961 -20.125 -14.328 1 97.12 87 ILE A N 1
ATOM 639 C CA . ILE A 1 87 ? 11.352 -21.109 -13.32 1 97.12 87 ILE A CA 1
ATOM 640 C C . ILE A 1 87 ? 11.43 -22.5 -13.961 1 97.12 87 ILE A C 1
ATOM 642 O O . ILE A 1 87 ? 10.477 -22.953 -14.602 1 97.12 87 ILE A O 1
ATOM 646 N N . LYS A 1 88 ? 12.539 -23.219 -13.789 1 96.31 88 LYS A N 1
ATOM 647 C CA . LYS A 1 88 ? 12.742 -24.531 -14.383 1 96.31 88 LYS A CA 1
ATOM 648 C C . LYS A 1 88 ? 12.305 -25.641 -13.422 1 96.31 88 LYS A C 1
ATOM 650 O O . LYS A 1 88 ? 11.734 -26.656 -13.844 1 96.31 88 LYS A O 1
ATOM 655 N N . ASN A 1 89 ? 12.469 -25.469 -12.188 1 96.75 89 ASN A N 1
ATOM 656 C CA . ASN A 1 89 ? 12.133 -26.469 -11.188 1 96.75 89 ASN A CA 1
ATOM 657 C C . ASN A 1 89 ? 10.617 -26.578 -10.984 1 96.75 89 ASN A C 1
ATOM 659 O O . ASN A 1 89 ? 9.977 -25.609 -10.555 1 96.75 89 ASN A O 1
ATOM 663 N N . PRO A 1 90 ? 10.078 -27.734 -11.297 1 97.06 90 PRO A N 1
ATOM 664 C CA . PRO A 1 90 ? 8.625 -27.875 -11.219 1 97.06 90 PRO A CA 1
ATOM 665 C C . PRO A 1 90 ? 8.086 -27.656 -9.805 1 97.06 90 PRO A C 1
ATOM 667 O O . PRO A 1 90 ? 6.969 -27.156 -9.633 1 97.06 90 PRO A O 1
ATOM 670 N N . GLU A 1 91 ? 8.852 -28.031 -8.859 1 96.31 91 GLU A N 1
ATOM 671 C CA . GLU A 1 91 ? 8.406 -27.844 -7.48 1 96.31 91 GLU A CA 1
ATOM 672 C C . GLU A 1 91 ? 8.289 -26.359 -7.137 1 96.31 91 GLU A C 1
ATOM 674 O O . GLU A 1 91 ? 7.324 -25.938 -6.496 1 96.31 91 GLU A O 1
ATOM 679 N N . THR A 1 92 ? 9.266 -25.609 -7.539 1 96.5 92 THR A N 1
ATOM 680 C CA . THR A 1 92 ? 9.227 -24.156 -7.34 1 96.5 92 THR A CA 1
ATOM 681 C C . THR A 1 92 ? 8.055 -23.547 -8.094 1 96.5 92 THR A C 1
ATOM 683 O O . THR A 1 92 ? 7.363 -22.672 -7.57 1 96.5 92 THR A O 1
ATOM 686 N N . GLN A 1 93 ? 7.77 -23.984 -9.289 1 97.69 93 GLN A N 1
ATOM 687 C CA . GLN A 1 93 ? 6.637 -23.5 -10.062 1 97.69 93 GLN A CA 1
ATOM 688 C C . GLN A 1 93 ? 5.324 -23.703 -9.312 1 97.69 93 GLN A C 1
ATOM 690 O O . GLN A 1 93 ? 4.516 -22.781 -9.211 1 97.69 93 GLN A O 1
ATOM 695 N N . GLN A 1 94 ? 5.223 -24.859 -8.766 1 96.94 94 GLN A N 1
ATOM 696 C CA . GLN A 1 94 ? 3.982 -25.188 -8.07 1 96.94 94 GLN A CA 1
ATOM 697 C C . GLN A 1 94 ? 3.812 -24.328 -6.816 1 96.94 94 GLN A C 1
ATOM 699 O O . GLN A 1 94 ? 2.701 -23.906 -6.5 1 96.94 94 GLN A O 1
ATOM 704 N N . GLN A 1 95 ? 4.879 -24.109 -6.145 1 95.75 95 GLN A N 1
ATOM 705 C CA . GLN A 1 95 ? 4.805 -23.25 -4.961 1 95.75 95 GLN A CA 1
ATOM 706 C C . GLN A 1 95 ? 4.418 -21.828 -5.34 1 95.75 95 GLN A C 1
ATOM 708 O O . GLN A 1 95 ? 3.658 -21.172 -4.617 1 95.75 95 GLN A O 1
ATOM 713 N N . MET A 1 96 ? 4.93 -21.344 -6.438 1 96.69 96 MET A N 1
ATOM 714 C CA . MET A 1 96 ? 4.59 -20 -6.895 1 96.69 96 MET A CA 1
ATOM 715 C C . MET A 1 96 ? 3.119 -19.922 -7.297 1 96.69 96 MET A C 1
ATOM 717 O O . MET A 1 96 ? 2.461 -18.922 -7.059 1 96.69 96 MET A O 1
ATOM 721 N N . ILE A 1 97 ? 2.625 -20.953 -7.918 1 97.69 97 ILE A N 1
ATOM 722 C CA . ILE A 1 97 ? 1.218 -20.984 -8.305 1 97.69 97 ILE A CA 1
ATOM 723 C C . ILE A 1 97 ? 0.339 -20.953 -7.055 1 97.69 97 ILE A C 1
ATOM 725 O O . ILE A 1 97 ? -0.641 -20.219 -6.996 1 97.69 97 ILE A O 1
ATOM 729 N N . LYS A 1 98 ? 0.731 -21.688 -6.031 1 96.12 98 LYS A N 1
ATOM 730 C CA . LYS A 1 98 ? -0.014 -21.672 -4.777 1 96.12 98 LYS A CA 1
ATOM 731 C C . LYS A 1 98 ? 0.031 -20.281 -4.125 1 96.12 98 LYS A C 1
ATOM 733 O O . LYS A 1 98 ? -0.98 -19.797 -3.613 1 96.12 98 LYS A O 1
ATOM 738 N N . TRP A 1 99 ? 1.17 -19.719 -4.164 1 95 99 TRP A N 1
ATOM 739 C CA . TRP A 1 99 ? 1.335 -18.375 -3.645 1 95 99 TRP A CA 1
ATOM 740 C C . TRP A 1 99 ? 0.439 -17.391 -4.391 1 95 99 TRP A C 1
ATOM 742 O O . TRP A 1 99 ? -0.232 -16.562 -3.771 1 95 99 TRP A O 1
ATOM 752 N N . ALA A 1 100 ? 0.386 -17.516 -5.688 1 97 100 ALA A N 1
ATOM 753 C CA . ALA A 1 100 ? -0.482 -16.672 -6.504 1 97 100 ALA A CA 1
ATOM 754 C C . ALA A 1 100 ? -1.947 -16.844 -6.117 1 97 100 ALA A C 1
ATOM 756 O O . ALA A 1 100 ? -2.688 -15.875 -5.988 1 97 100 ALA A O 1
ATOM 757 N N . GLN A 1 101 ? -2.352 -18.047 -5.895 1 97.44 101 GLN A N 1
ATOM 758 C CA . GLN A 1 101 ? -3.723 -18.328 -5.488 1 97.44 101 GLN A CA 1
ATOM 759 C C . GLN A 1 101 ? -4.035 -17.719 -4.129 1 97.44 101 GLN A C 1
ATOM 761 O O . GLN A 1 101 ? -5.137 -17.203 -3.91 1 97.44 101 GLN A O 1
ATOM 766 N N . GLN A 1 102 ? -3.078 -17.75 -3.277 1 94.69 102 GLN A N 1
ATOM 767 C CA . GLN A 1 102 ? -3.256 -17.141 -1.965 1 94.69 102 GLN A CA 1
ATOM 768 C C . GLN A 1 102 ? -3.42 -15.633 -2.08 1 94.69 102 GLN A C 1
ATOM 770 O O . GLN A 1 102 ? -4.27 -15.039 -1.412 1 94.69 102 GLN A O 1
ATOM 775 N N . ILE A 1 103 ? -2.652 -15.055 -2.912 1 94.44 103 ILE A N 1
ATOM 776 C CA . ILE A 1 103 ? -2.713 -13.609 -3.1 1 94.44 103 ILE A CA 1
ATOM 777 C C . ILE A 1 103 ? -4.062 -13.219 -3.699 1 94.44 103 ILE A C 1
ATOM 779 O O . ILE A 1 103 ? -4.715 -12.289 -3.225 1 94.44 103 ILE A O 1
ATOM 783 N N . ALA A 1 104 ? -4.504 -13.945 -4.652 1 97 104 ALA A N 1
ATOM 784 C CA . ALA A 1 104 ? -5.781 -13.656 -5.301 1 97 104 ALA A CA 1
ATOM 785 C C . ALA A 1 104 ? -6.941 -13.82 -4.32 1 97 104 ALA A C 1
ATOM 787 O O . ALA A 1 104 ? -7.969 -13.148 -4.445 1 97 104 ALA A O 1
ATOM 788 N N . SER A 1 105 ? -6.723 -14.625 -3.307 1 95.81 105 SER A N 1
ATOM 789 C CA . SER A 1 105 ? -7.789 -14.961 -2.363 1 95.81 105 SER A CA 1
ATOM 790 C C . SER A 1 105 ? -7.715 -14.078 -1.118 1 95.81 105 SER A C 1
ATOM 792 O O . SER A 1 105 ? -8.609 -14.125 -0.271 1 95.81 105 SER A O 1
ATOM 794 N N . ALA A 1 106 ? -6.637 -13.375 -0.988 1 92.75 106 ALA A N 1
ATOM 795 C CA . ALA A 1 106 ? -6.391 -12.625 0.244 1 92.75 106 ALA A CA 1
ATOM 796 C C . ALA A 1 106 ? -7.453 -11.555 0.458 1 92.75 106 ALA A C 1
ATOM 798 O O . ALA A 1 106 ? -8 -11.016 -0.506 1 92.75 106 ALA A O 1
ATOM 799 N N . GLU A 1 107 ? -7.719 -11.297 1.735 1 91.44 107 GLU A N 1
ATOM 800 C CA . GLU A 1 107 ? -8.539 -10.133 2.049 1 91.44 107 GLU A CA 1
ATOM 801 C C . GLU A 1 107 ? -7.84 -8.836 1.643 1 91.44 107 GLU A C 1
ATOM 803 O O . GLU A 1 107 ? -6.629 -8.695 1.835 1 91.44 107 GLU A O 1
ATOM 808 N N . LYS A 1 108 ? -8.57 -8.008 1.07 1 90.81 108 LYS A N 1
ATOM 809 C CA . LYS A 1 108 ? -8.109 -6.66 0.746 1 90.81 108 LYS A CA 1
ATOM 810 C C . LYS A 1 108 ? -8.555 -5.656 1.807 1 90.81 108 LYS A C 1
ATOM 812 O O . LYS A 1 108 ? -9.664 -5.75 2.332 1 90.81 108 LYS A O 1
ATOM 817 N N . ASN A 1 109 ? -7.605 -4.719 2.119 1 86.5 109 ASN A N 1
ATOM 818 C CA . ASN A 1 109 ? -8.023 -3.611 2.971 1 86.5 109 ASN A CA 1
ATOM 819 C C . ASN A 1 109 ? -9.133 -2.791 2.322 1 86.5 109 ASN A C 1
ATOM 821 O O . ASN A 1 109 ? -9.125 -2.578 1.108 1 86.5 109 ASN A O 1
ATOM 825 N N . THR A 1 110 ? -10.109 -2.402 3.148 1 91.94 110 THR A N 1
ATOM 826 C CA . THR A 1 110 ? -11.148 -1.469 2.734 1 91.94 110 THR A CA 1
ATOM 827 C C . THR A 1 110 ? -11.352 -0.385 3.789 1 91.94 110 THR A C 1
ATOM 829 O O . THR A 1 110 ? -11.234 -0.648 4.988 1 91.94 110 THR A O 1
ATOM 832 N N . HIS A 1 111 ? -11.617 0.782 3.33 1 89.44 111 HIS A N 1
ATOM 833 C CA . HIS A 1 111 ? -11.922 1.852 4.273 1 89.44 111 HIS A CA 1
ATOM 834 C C . HIS A 1 111 ? -13.367 1.76 4.758 1 89.44 111 HIS A C 1
ATOM 836 O O . HIS A 1 111 ? -14.281 1.591 3.955 1 89.44 111 HIS A O 1
ATOM 842 N N . PRO A 1 112 ? -13.539 1.921 6.125 1 91.06 112 PRO A N 1
ATOM 843 C CA . PRO A 1 112 ? -14.93 2.045 6.578 1 91.06 112 PRO A CA 1
ATOM 844 C C . PRO A 1 112 ? -15.617 3.301 6.043 1 91.06 112 PRO A C 1
ATOM 846 O O . PRO A 1 112 ? -14.953 4.164 5.457 1 91.06 112 PRO A O 1
ATOM 849 N N . ASP A 1 113 ? -16.953 3.273 6.086 1 93.94 113 ASP A N 1
ATOM 850 C CA . ASP A 1 113 ? -17.688 4.5 5.816 1 93.94 113 ASP A CA 1
ATOM 851 C C . ASP A 1 113 ? -17.609 5.461 7 1 93.94 113 ASP A C 1
ATOM 853 O O . ASP A 1 113 ? -18.375 5.34 7.957 1 93.94 113 ASP A O 1
ATOM 857 N N . TYR A 1 114 ? -16.797 6.473 6.906 1 86.69 114 TYR A N 1
ATOM 858 C CA . TYR A 1 114 ? -16.484 7.371 8.016 1 86.69 114 TYR A CA 1
ATOM 859 C C . TYR A 1 114 ? -17.562 8.438 8.164 1 86.69 114 TYR A C 1
ATOM 861 O O . TYR A 1 114 ? -17.531 9.219 9.117 1 86.69 114 TYR A O 1
ATOM 869 N N . LYS A 1 115 ? -18.5 8.484 7.258 1 88.75 115 LYS A N 1
ATOM 870 C CA . LYS A 1 115 ? -19.609 9.414 7.395 1 88.75 115 LYS A CA 1
ATOM 871 C C . LYS A 1 115 ? -20.641 8.906 8.414 1 88.75 115 LYS A C 1
ATOM 873 O O . LYS A 1 115 ? -21.516 9.656 8.844 1 88.75 115 LYS A O 1
ATOM 878 N N . LYS A 1 116 ? -20.469 7.652 8.766 1 90.25 116 LYS A N 1
ATOM 879 C CA . LYS A 1 116 ? -21.328 7.051 9.773 1 90.25 116 LYS A CA 1
ATOM 880 C C . LYS A 1 116 ? -20.656 7.023 11.141 1 90.25 116 LYS A C 1
ATOM 882 O O . LYS A 1 116 ? -19.422 7.062 11.227 1 90.25 116 LYS A O 1
ATOM 887 N N . ASN A 1 117 ? -21.516 7.031 12.203 1 85.19 117 ASN A N 1
ATOM 888 C CA . ASN A 1 117 ? -21.016 6.965 13.578 1 85.19 117 ASN A CA 1
ATOM 889 C C . ASN A 1 117 ? -21.719 5.867 14.375 1 85.19 117 ASN A C 1
ATOM 891 O O . ASN A 1 117 ? -22.922 5.973 14.664 1 85.19 117 ASN A O 1
ATOM 895 N N . PRO A 1 118 ? -21.016 4.77 14.688 1 89.19 118 PRO A N 1
ATOM 896 C CA . PRO A 1 118 ? -19.609 4.492 14.344 1 89.19 118 PRO A CA 1
ATOM 897 C C . PRO A 1 118 ? -19.422 4.195 12.852 1 89.19 118 PRO A C 1
ATOM 899 O O . PRO A 1 118 ? -20.406 3.9 12.148 1 89.19 118 PRO A O 1
ATOM 902 N N . PRO A 1 119 ? -18.172 4.301 12.375 1 88.12 119 PRO A N 1
ATOM 903 C CA . PRO A 1 119 ? -17.922 3.979 10.969 1 88.12 119 PRO A CA 1
ATOM 904 C C . PRO A 1 119 ? -18.359 2.564 10.602 1 88.12 119 PRO A C 1
ATOM 906 O O . PRO A 1 119 ? -18.156 1.626 11.367 1 88.12 119 PRO A O 1
ATOM 909 N N . THR A 1 120 ? -18.953 2.447 9.453 1 93.56 120 THR A N 1
ATOM 910 C CA . THR A 1 120 ? -19.438 1.153 8.984 1 93.56 120 THR A CA 1
ATOM 911 C C . THR A 1 120 ? -18.375 0.439 8.172 1 93.56 120 THR A C 1
ATOM 913 O O . THR A 1 120 ? -17.891 0.964 7.156 1 93.56 120 THR A O 1
ATOM 916 N N . PRO A 1 121 ? -17.969 -0.771 8.609 1 92.94 121 PRO A N 1
ATOM 917 C CA . PRO A 1 121 ? -17.047 -1.534 7.766 1 92.94 121 PRO A CA 1
ATOM 918 C C . PRO A 1 121 ? -17.656 -1.888 6.406 1 92.94 121 PRO A C 1
ATOM 920 O O . PRO A 1 121 ? -18.875 -1.98 6.277 1 92.94 121 PRO A O 1
ATOM 923 N N . ARG A 1 122 ? -16.828 -2.039 5.434 1 95.5 122 ARG A N 1
ATOM 924 C CA . ARG A 1 122 ? -17.266 -2.314 4.07 1 95.5 122 ARG A CA 1
ATOM 925 C C . ARG A 1 122 ? -16.5 -3.488 3.469 1 95.5 122 ARG A C 1
ATOM 927 O O . ARG A 1 122 ? -15.344 -3.715 3.803 1 95.5 122 ARG A O 1
ATOM 934 N N . ASN A 1 123 ? -17.125 -4.207 2.57 1 96.88 123 ASN A N 1
ATOM 935 C CA . ASN A 1 123 ? -16.5 -5.266 1.782 1 96.88 123 ASN A CA 1
ATOM 936 C C . ASN A 1 123 ? -15.727 -4.699 0.599 1 96.88 123 ASN A C 1
ATOM 938 O O . ASN A 1 123 ? -15.906 -3.537 0.231 1 96.88 123 ASN A O 1
ATOM 942 N N . ALA A 1 124 ? -14.828 -5.527 0.042 1 97.75 124 ALA A N 1
ATOM 943 C CA . ALA A 1 124 ? -14.125 -5.184 -1.193 1 97.75 124 ALA A CA 1
ATOM 944 C C . ALA A 1 124 ? -14.953 -5.578 -2.418 1 97.75 124 ALA A C 1
ATOM 946 O O . ALA A 1 124 ? -15.648 -6.598 -2.404 1 97.75 124 ALA A O 1
ATOM 947 N N . LEU A 1 125 ? -14.875 -4.781 -3.449 1 98.69 125 LEU A N 1
ATOM 948 C CA . LEU A 1 125 ? -15.453 -5.176 -4.73 1 98.69 125 LEU A CA 1
ATOM 949 C C . LEU A 1 125 ? -14.695 -6.359 -5.324 1 98.69 125 LEU A C 1
ATOM 951 O O . LEU A 1 125 ? -13.477 -6.445 -5.195 1 98.69 125 LEU A O 1
ATOM 955 N N . TYR A 1 126 ? -15.453 -7.188 -6 1 98.81 126 TYR A N 1
ATOM 956 C CA . TYR A 1 126 ? -14.852 -8.336 -6.676 1 98.81 126 TYR A CA 1
ATOM 957 C C . TYR A 1 126 ? -14.289 -7.934 -8.039 1 98.81 126 TYR A C 1
ATOM 959 O O . TYR A 1 126 ? -14.836 -7.051 -8.703 1 98.81 126 TYR A O 1
ATOM 967 N N . CYS A 1 127 ? -13.203 -8.539 -8.43 1 98.81 127 CYS A N 1
ATOM 968 C CA . CYS A 1 127 ? -12.734 -8.492 -9.812 1 98.81 127 CYS A CA 1
ATOM 969 C C . CYS A 1 127 ? -13.602 -9.375 -10.703 1 98.81 127 CYS A C 1
ATOM 971 O O . CYS A 1 127 ? -13.789 -10.562 -10.422 1 98.81 127 CYS A O 1
ATOM 973 N N . LEU A 1 128 ? -14.055 -8.812 -11.773 1 98.75 128 LEU A N 1
ATOM 974 C CA . LEU A 1 128 ? -14.922 -9.602 -12.641 1 98.75 128 LEU A CA 1
ATOM 975 C C . LEU A 1 128 ? -14.188 -9.992 -13.922 1 98.75 128 LEU A C 1
ATOM 977 O O . LEU A 1 128 ? -14.703 -10.773 -14.727 1 98.75 128 LEU A O 1
ATOM 981 N N . GLU A 1 129 ? -12.961 -9.484 -14.148 1 98.75 129 GLU A N 1
ATOM 982 C CA . GLU A 1 129 ? -12.164 -9.906 -15.297 1 98.75 129 GLU A CA 1
ATOM 983 C C . GLU A 1 129 ? -11.758 -11.367 -15.18 1 98.75 129 GLU A C 1
ATOM 985 O O . GLU A 1 129 ? -11.414 -11.836 -14.094 1 98.75 129 GLU A O 1
ATOM 990 N N . LYS A 1 130 ? -11.82 -12 -16.281 1 98.62 130 LYS A N 1
ATOM 991 C CA . LYS A 1 130 ? -11.281 -13.359 -16.312 1 98.62 130 LYS A CA 1
ATOM 992 C C . LYS A 1 130 ? -9.773 -13.352 -16.062 1 98.62 130 LYS A C 1
ATOM 994 O O . LYS A 1 130 ? -9.047 -12.594 -16.703 1 98.62 130 LYS A O 1
ATOM 999 N N . PRO A 1 131 ? -9.352 -14.219 -15.18 1 98.88 131 PRO A N 1
ATOM 1000 C CA . PRO A 1 131 ? -7.895 -14.266 -15.031 1 98.88 131 PRO A CA 1
ATOM 1001 C C . PRO A 1 131 ? -7.188 -14.734 -16.297 1 98.88 131 PRO A C 1
ATOM 1003 O O . PRO A 1 131 ? -7.75 -15.516 -17.078 1 98.88 131 PRO A O 1
ATOM 1006 N N . LYS A 1 132 ? -6.008 -14.203 -16.484 1 98.88 132 LYS A N 1
ATOM 1007 C CA . LYS A 1 132 ? -5.18 -14.625 -17.609 1 98.88 132 LYS A CA 1
ATOM 1008 C C . LYS A 1 132 ? -4.84 -16.109 -17.516 1 98.88 132 LYS A C 1
ATOM 1010 O O . LYS A 1 132 ? -4.809 -16.812 -18.531 1 98.88 132 LYS A O 1
ATOM 1015 N N . ASN A 1 133 ? -4.535 -16.609 -16.359 1 98.88 133 ASN A N 1
ATOM 1016 C CA . ASN A 1 133 ? -4.141 -17.984 -16.109 1 98.88 133 ASN A CA 1
ATOM 1017 C C . ASN A 1 133 ? -5.281 -18.781 -15.492 1 98.88 133 ASN A C 1
ATOM 1019 O O . ASN A 1 133 ? -5.855 -18.391 -14.477 1 98.88 133 ASN A O 1
ATOM 1023 N N . SER A 1 134 ? -5.527 -19.906 -16.031 1 98.69 134 SER A N 1
ATOM 1024 C CA . SER A 1 134 ? -6.656 -20.719 -15.594 1 98.69 134 SER A CA 1
ATOM 1025 C C . SER A 1 134 ? -6.484 -21.188 -14.156 1 98.69 134 SER A C 1
ATOM 1027 O O . SER A 1 134 ? -7.465 -21.5 -13.477 1 98.69 134 SER A O 1
ATOM 1029 N N . GLU A 1 135 ? -5.262 -21.281 -13.656 1 98.56 135 GLU A N 1
ATOM 1030 C CA . GLU A 1 135 ? -4.98 -21.703 -12.289 1 98.56 135 GLU A CA 1
ATOM 1031 C C . GLU A 1 135 ? -5.648 -20.766 -11.273 1 98.56 135 GLU A C 1
ATOM 1033 O O . GLU A 1 135 ? -5.773 -21.109 -10.102 1 98.56 135 GLU A O 1
ATOM 1038 N N . LEU A 1 136 ? -6.059 -19.578 -11.734 1 98.75 136 LEU A N 1
ATOM 1039 C CA . LEU A 1 136 ? -6.625 -18.594 -10.812 1 98.75 136 LEU A CA 1
ATOM 1040 C C . LEU A 1 136 ? -8.148 -18.641 -10.844 1 98.75 136 LEU A C 1
ATOM 1042 O O . LEU A 1 136 ? -8.805 -17.922 -10.094 1 98.75 136 LEU A O 1
ATOM 1046 N N . VAL A 1 137 ? -8.703 -19.406 -11.75 1 98.69 137 VAL A N 1
ATOM 1047 C CA . VAL A 1 137 ? -10.156 -19.5 -11.789 1 98.69 137 VAL A CA 1
ATOM 1048 C C . VAL A 1 137 ? -10.68 -20 -10.453 1 98.69 137 VAL A C 1
ATOM 1050 O O . VAL A 1 137 ? -10.195 -21.016 -9.93 1 98.69 137 VAL A O 1
ATOM 1053 N N . GLY A 1 138 ? -11.656 -19.297 -9.836 1 98.5 138 GLY A N 1
ATOM 1054 C CA . GLY A 1 138 ? -12.25 -19.656 -8.555 1 98.5 138 GLY A CA 1
ATOM 1055 C C . GLY A 1 138 ? -11.539 -19.031 -7.367 1 98.5 138 GLY A C 1
ATOM 1056 O O . GLY A 1 138 ? -11.977 -19.188 -6.227 1 98.5 138 GLY A O 1
ATOM 1057 N N . TYR A 1 139 ? -10.43 -18.344 -7.625 1 98 139 TYR A N 1
ATOM 1058 C CA . TYR A 1 139 ? -9.703 -17.641 -6.574 1 98 139 TYR A CA 1
ATOM 1059 C C . TYR A 1 139 ? -9.891 -16.141 -6.699 1 98 139 TYR A C 1
ATOM 1061 O O . TYR A 1 139 ? -9.438 -15.531 -7.672 1 98 139 TYR A O 1
ATOM 1069 N N . TYR A 1 140 ? -10.562 -15.586 -5.762 1 98.19 140 TYR A N 1
ATOM 1070 C CA . TYR A 1 140 ? -10.859 -14.156 -5.73 1 98.19 140 TYR A CA 1
ATOM 1071 C C . TYR A 1 140 ? -10.93 -13.648 -4.297 1 98.19 140 TYR A C 1
ATOM 1073 O O . TYR A 1 140 ? -10.953 -14.438 -3.35 1 98.19 140 TYR A O 1
ATOM 1081 N N . VAL A 1 141 ? -10.906 -12.367 -4.168 1 97.06 141 VAL A N 1
ATOM 1082 C CA . VAL A 1 141 ? -10.742 -11.672 -2.896 1 97.06 141 VAL A CA 1
ATOM 1083 C C . VAL A 1 141 ? -11.719 -12.25 -1.868 1 97.06 141 VAL A C 1
ATOM 1085 O O . VAL A 1 141 ? -12.883 -12.516 -2.188 1 97.06 141 VAL A O 1
ATOM 1088 N N . SER A 1 142 ? -11.234 -12.43 -0.621 1 94.88 142 SER A N 1
ATOM 1089 C CA . SER A 1 142 ? -12.062 -12.773 0.529 1 94.88 142 SER A CA 1
ATOM 1090 C C . SER A 1 142 ? -12.555 -11.523 1.249 1 94.88 142 SER A C 1
ATOM 1092 O O . SER A 1 142 ? -11.953 -10.461 1.14 1 94.88 142 SER A O 1
ATOM 1094 N N . GLN A 1 143 ? -13.648 -11.727 1.918 1 94.81 143 GLN A N 1
ATOM 1095 C CA . GLN A 1 143 ? -14.219 -10.633 2.697 1 94.81 143 GLN A CA 1
ATOM 1096 C C . GLN A 1 143 ? -13.992 -10.844 4.191 1 94.81 143 GLN A C 1
ATOM 1098 O O . GLN A 1 143 ? -13.969 -11.984 4.664 1 94.81 143 GLN A O 1
ATOM 1103 N N . ASP A 1 144 ? -13.711 -9.727 4.883 1 89.69 144 ASP A N 1
ATOM 1104 C CA . ASP A 1 144 ? -13.719 -9.812 6.34 1 89.69 144 ASP A CA 1
ATOM 1105 C C . ASP A 1 144 ? -15.078 -10.273 6.859 1 89.69 144 ASP A C 1
ATOM 1107 O O . ASP A 1 144 ? -16.094 -9.625 6.609 1 89.69 144 ASP A O 1
ATOM 1111 N N . PRO A 1 145 ? -15.094 -11.359 7.648 1 88.5 145 PRO A N 1
ATOM 1112 C CA . PRO A 1 145 ? -16.375 -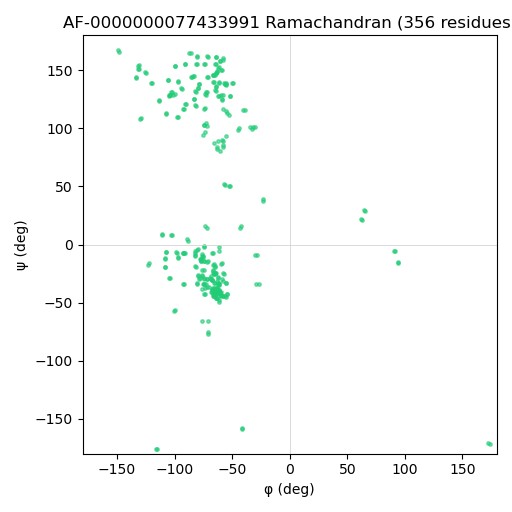11.875 8.117 1 88.5 145 PRO A CA 1
ATOM 1113 C C . PRO A 1 145 ? -17.094 -10.914 9.07 1 88.5 145 PRO A C 1
ATOM 1115 O O . PRO A 1 145 ? -18.297 -11.031 9.281 1 88.5 145 PRO A O 1
ATOM 1118 N N . ALA A 1 146 ? -16.359 -9.969 9.594 1 87.88 146 ALA A N 1
ATOM 1119 C CA . ALA A 1 146 ? -16.953 -9 10.516 1 87.88 146 ALA A CA 1
ATOM 1120 C C . ALA A 1 146 ? -17.766 -7.945 9.766 1 87.88 146 ALA A C 1
ATOM 1122 O O . ALA A 1 146 ? -18.531 -7.199 10.367 1 87.88 146 ALA A O 1
ATOM 1123 N N . ASN A 1 147 ? -17.5 -7.949 8.391 1 93.75 147 ASN A N 1
ATOM 1124 C CA . ASN A 1 147 ? -18.219 -6.957 7.598 1 93.75 147 ASN A CA 1
ATOM 1125 C C . ASN A 1 147 ? -19.656 -7.402 7.324 1 93.75 147 ASN A C 1
ATOM 1127 O O . ASN A 1 147 ? -19.922 -8.586 7.098 1 93.75 147 ASN A O 1
ATOM 1131 N N . GLY A 1 148 ? -20.688 -6.484 7.414 1 94.56 148 GLY A N 1
ATOM 1132 C CA . GLY A 1 148 ? -22 -6.785 6.898 1 94.56 148 GLY A CA 1
ATOM 1133 C C . GLY A 1 148 ? -22.016 -7.121 5.418 1 94.56 148 GLY A C 1
ATOM 1134 O O . GLY A 1 148 ? -21.078 -6.762 4.695 1 94.56 148 GLY A O 1
ATOM 1135 N N . PRO A 1 149 ? -23 -7.781 4.926 1 95.94 149 PRO A N 1
ATOM 1136 C CA . PRO A 1 149 ? -23 -8.273 3.547 1 95.94 149 PRO A CA 1
ATOM 1137 C C . PRO A 1 149 ? -23.359 -7.188 2.535 1 95.94 149 PRO A C 1
ATOM 1139 O O . PRO A 1 149 ? -23.203 -7.387 1.327 1 95.94 149 PRO A O 1
ATOM 1142 N N . ASP A 1 150 ? -23.719 -5.922 3.016 1 97.75 150 ASP A N 1
ATOM 1143 C CA . ASP A 1 150 ? -24.453 -5.043 2.105 1 97.75 150 ASP A CA 1
ATOM 1144 C C . ASP A 1 150 ? -23.531 -3.945 1.561 1 97.75 150 ASP A C 1
ATOM 1146 O O . ASP A 1 150 ? -23.781 -3.42 0.47 1 97.75 150 ASP A O 1
ATOM 1150 N N . GLU A 1 151 ? -22.531 -3.568 2.344 1 98.25 151 GLU A N 1
ATOM 1151 C CA . GLU A 1 151 ? -21.766 -2.381 1.994 1 98.25 151 GLU A CA 1
ATOM 1152 C C . GLU A 1 151 ? -20.391 -2.756 1.421 1 98.25 151 GLU A C 1
ATOM 1154 O O . GLU A 1 151 ? -19.656 -3.518 2.035 1 98.25 151 GLU A O 1
ATOM 1159 N N . PHE A 1 152 ? -20.094 -2.199 0.271 1 98.5 152 PHE A N 1
ATOM 1160 C CA . PHE A 1 152 ? -18.812 -2.389 -0.4 1 98.5 152 PHE A CA 1
ATOM 1161 C C . PHE A 1 152 ? -18.094 -1.058 -0.579 1 98.5 152 PHE A C 1
ATOM 1163 O O . PHE A 1 152 ? -18.734 -0.035 -0.851 1 98.5 152 PHE A O 1
ATOM 1170 N N . PHE A 1 153 ? -16.828 -1.04 -0.364 1 97.31 153 PHE A N 1
ATOM 1171 C CA . PHE A 1 153 ? -16 0.134 -0.634 1 97.31 153 PHE A CA 1
ATOM 1172 C C . PHE A 1 153 ? -15.609 0.189 -2.105 1 97.31 153 PHE A C 1
ATOM 1174 O O . PHE A 1 153 ? -15.031 -0.764 -2.635 1 97.31 153 PHE A O 1
ATOM 1181 N N . ASP A 1 154 ? -15.883 1.292 -2.803 1 98.06 154 ASP A N 1
ATOM 1182 C CA . ASP A 1 154 ? -15.445 1.538 -4.176 1 98.06 154 ASP A CA 1
ATOM 1183 C C . ASP A 1 154 ? -14.188 2.404 -4.203 1 98.06 154 ASP A C 1
ATOM 1185 O O . ASP A 1 154 ? -14.25 3.607 -3.936 1 98.06 154 ASP A O 1
ATOM 1189 N N . PRO A 1 155 ? -13.062 1.806 -4.578 1 95.25 155 PRO A N 1
ATOM 1190 C CA . PRO A 1 155 ? -11.82 2.586 -4.539 1 95.25 155 PRO A CA 1
ATOM 1191 C C . PRO A 1 155 ? -11.805 3.723 -5.559 1 95.25 155 PRO A C 1
ATOM 1193 O O . PRO A 1 155 ? -11.062 4.691 -5.402 1 95.25 155 PRO A O 1
ATOM 1196 N N . SER A 1 156 ? -12.586 3.646 -6.582 1 95.94 156 SER A N 1
ATOM 1197 C CA . SER A 1 156 ? -12.594 4.688 -7.609 1 95.94 156 SER A CA 1
ATOM 1198 C C . SER A 1 156 ? -13.312 5.938 -7.121 1 95.94 156 SER A C 1
ATOM 1200 O O . SER A 1 156 ? -12.898 7.059 -7.434 1 95.94 156 SER A O 1
ATOM 1202 N N . THR A 1 157 ? -14.352 5.816 -6.301 1 94.94 157 THR A N 1
ATOM 1203 C CA . THR A 1 157 ? -15.133 6.953 -5.824 1 94.94 157 THR A CA 1
ATOM 1204 C C . THR A 1 157 ? -14.859 7.211 -4.344 1 94.94 157 THR A C 1
ATOM 1206 O O . THR A 1 157 ? -15.266 8.25 -3.807 1 94.94 157 THR A O 1
ATOM 1209 N N . LYS A 1 158 ? -14.211 6.25 -3.742 1 90.62 158 LYS A N 1
ATOM 1210 C CA . LYS A 1 158 ? -13.969 6.258 -2.303 1 90.62 158 LYS A CA 1
ATOM 1211 C C . LYS A 1 158 ? -15.281 6.215 -1.528 1 90.62 158 LYS A C 1
ATOM 1213 O O . LYS A 1 158 ? -15.352 6.656 -0.378 1 90.62 158 LYS A O 1
ATOM 1218 N N . GLY A 1 159 ? -16.312 5.746 -2.191 1 94.88 159 GLY A N 1
ATOM 1219 C CA . GLY A 1 159 ? -17.641 5.715 -1.594 1 94.88 159 GLY A CA 1
ATOM 1220 C C . GLY A 1 159 ? -18.172 4.305 -1.393 1 94.88 159 GLY A C 1
ATOM 1221 O O . GLY A 1 159 ? -17.438 3.33 -1.593 1 94.88 159 GLY A O 1
ATOM 1222 N N . THR A 1 160 ? -19.438 4.207 -0.926 1 97.56 160 THR A N 1
ATOM 1223 C CA . THR A 1 160 ? -20.109 2.941 -0.657 1 97.56 160 THR A CA 1
ATOM 1224 C C . THR A 1 160 ? -20.938 2.504 -1.859 1 97.56 160 THR A C 1
ATOM 1226 O O . THR A 1 160 ? -21.625 3.324 -2.484 1 97.56 160 THR A O 1
ATOM 1229 N N . VAL A 1 161 ? -20.859 1.288 -2.221 1 98.5 161 VAL A N 1
ATOM 1230 C CA . VAL A 1 161 ? -21.75 0.595 -3.139 1 98.5 161 VAL A CA 1
ATOM 1231 C C . VAL A 1 161 ? -22.531 -0.486 -2.387 1 98.5 161 VAL A C 1
ATOM 1233 O O . VAL A 1 161 ? -21.938 -1.315 -1.694 1 98.5 161 VAL A O 1
ATOM 1236 N N . ARG A 1 162 ? -23.812 -0.435 -2.438 1 98.38 162 ARG A N 1
ATOM 1237 C CA . ARG A 1 162 ? -24.609 -1.465 -1.771 1 98.38 162 ARG A CA 1
ATOM 1238 C C . ARG A 1 162 ? -24.703 -2.723 -2.629 1 98.38 162 ARG A C 1
ATOM 1240 O O . ARG A 1 162 ? -24.625 -2.648 -3.857 1 98.38 162 ARG A O 1
ATOM 1247 N N . ILE A 1 163 ? -24.922 -3.812 -1.953 1 98.56 163 ILE A N 1
ATOM 1248 C CA . ILE A 1 163 ? -25.047 -5.098 -2.635 1 98.56 163 ILE A CA 1
ATOM 1249 C C . ILE A 1 163 ? -26.078 -4.992 -3.744 1 98.56 163 ILE A C 1
ATOM 1251 O O . ILE A 1 163 ? -27.188 -4.469 -3.527 1 98.56 163 ILE A O 1
ATOM 1255 N N . GLY A 1 164 ? -25.641 -5.434 -4.992 1 98.44 164 GLY A N 1
ATOM 1256 C CA . GLY A 1 164 ? -26.578 -5.473 -6.105 1 98.44 164 GLY A CA 1
ATOM 1257 C C . GLY A 1 164 ? -26.547 -4.219 -6.957 1 98.44 164 GLY A C 1
ATOM 1258 O O . GLY A 1 164 ? -27.031 -4.219 -8.094 1 98.44 164 GLY A O 1
ATOM 1259 N N . GLU A 1 165 ? -25.969 -3.104 -6.523 1 98.56 165 GLU A N 1
ATOM 1260 C CA . GLU A 1 165 ? -25.938 -1.855 -7.281 1 98.56 165 GLU A CA 1
ATOM 1261 C C . GLU A 1 165 ? -24.938 -1.938 -8.43 1 98.56 165 GLU A C 1
ATOM 1263 O O . GLU A 1 165 ? -25.078 -1.234 -9.43 1 98.56 165 GLU A O 1
ATOM 1268 N N . LYS A 1 166 ? -23.922 -2.734 -8.219 1 98.25 166 LYS A N 1
ATOM 1269 C CA . LYS A 1 166 ? -22.938 -3.051 -9.25 1 98.25 166 LYS A CA 1
ATOM 1270 C C . LYS A 1 166 ? -22.703 -4.559 -9.344 1 98.25 166 LYS A C 1
ATOM 1272 O O . LYS A 1 166 ? -22.859 -5.277 -8.359 1 98.25 166 LYS A O 1
ATOM 1277 N N . ALA A 1 167 ? -22.297 -4.965 -10.492 1 98.69 167 ALA A N 1
ATOM 1278 C CA . ALA A 1 167 ? -22.016 -6.383 -10.703 1 98.69 167 ALA A CA 1
ATOM 1279 C C . ALA A 1 167 ? -20.875 -6.848 -9.797 1 98.69 167 ALA A C 1
ATOM 1281 O O . ALA A 1 167 ? -20.859 -7.992 -9.336 1 98.69 167 ALA A O 1
ATOM 1282 N N . GLU A 1 168 ? -19.938 -5.93 -9.406 1 98.81 168 GLU A N 1
ATOM 1283 C CA . GLU A 1 168 ? -18.734 -6.254 -8.648 1 98.81 168 GLU A CA 1
ATOM 1284 C C . GLU A 1 168 ? -19.062 -6.539 -7.184 1 98.81 168 GLU A C 1
ATOM 1286 O O . GLU A 1 168 ? -18.188 -6.922 -6.406 1 98.81 168 GLU A O 1
ATOM 1291 N N . THR A 1 169 ? -20.328 -6.426 -6.789 1 98.75 169 THR A N 1
ATOM 1292 C CA . THR A 1 169 ? -20.703 -6.738 -5.414 1 98.75 169 THR A CA 1
ATOM 1293 C C . THR A 1 169 ? -21.031 -8.219 -5.266 1 98.75 169 THR A C 1
ATOM 1295 O O . THR A 1 169 ? -21.422 -8.664 -4.184 1 98.75 169 THR A O 1
ATOM 1298 N N . LYS A 1 170 ? -20.891 -8.969 -6.285 1 98.5 170 LYS A N 1
ATOM 1299 C CA . LYS A 1 170 ? -21.062 -10.422 -6.277 1 98.5 170 LYS A CA 1
ATO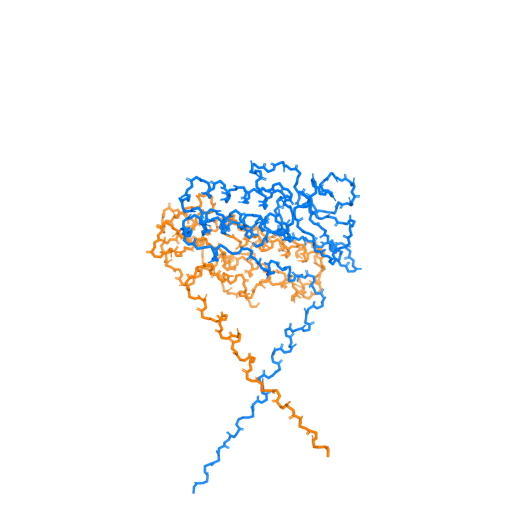M 1300 C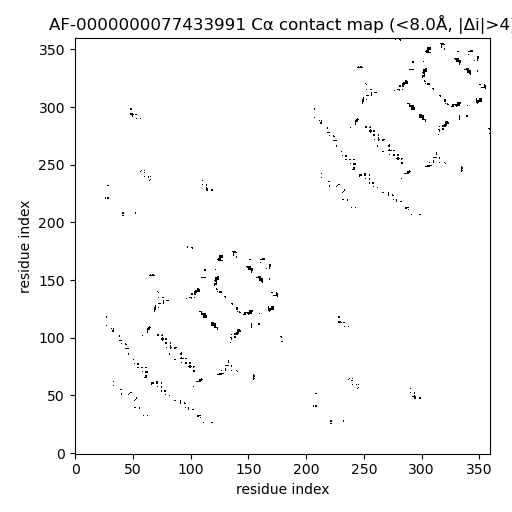 C . LYS A 1 170 ? -19.828 -11.125 -6.82 1 98.5 170 LYS A C 1
ATOM 1302 O O . LYS A 1 170 ? -19.141 -10.594 -7.695 1 98.5 170 LYS A O 1
ATOM 1307 N N . PRO A 1 171 ? -19.547 -12.32 -6.305 1 98.19 171 PRO A N 1
ATOM 1308 C CA . PRO A 1 171 ? -18.375 -13.031 -6.824 1 98.19 171 PRO A CA 1
ATOM 1309 C C . PRO A 1 171 ? -18.516 -13.406 -8.297 1 98.19 171 PRO A C 1
ATOM 1311 O O . PRO A 1 171 ? -19.641 -13.555 -8.797 1 98.19 171 PRO A O 1
ATOM 1314 N N . PRO A 1 172 ? -17.391 -13.578 -8.984 1 98.56 172 PRO A N 1
ATOM 1315 C CA . PRO A 1 172 ? -17.438 -13.867 -10.422 1 98.56 172 PRO A CA 1
ATOM 1316 C C . PRO A 1 172 ? -17.828 -15.312 -10.711 1 98.56 172 PRO A C 1
ATOM 1318 O O . PRO A 1 172 ? -18.062 -15.664 -11.875 1 98.56 172 PRO A O 1
ATOM 1321 N N . GLY A 1 173 ? -17.891 -16.156 -9.805 1 97.94 173 GLY A N 1
ATOM 1322 C CA . GLY A 1 173 ? -18.203 -17.578 -9.93 1 97.94 173 GLY A CA 1
ATOM 1323 C C . GLY A 1 173 ? -18.016 -18.344 -8.633 1 97.94 173 GLY A C 1
ATOM 1324 O O . GLY A 1 173 ? -17.859 -17.734 -7.566 1 97.94 173 GLY A O 1
ATOM 1325 N N . PRO A 1 174 ? -18.109 -19.703 -8.75 1 98 174 PRO A N 1
ATOM 1326 C CA . PRO A 1 174 ? -17.891 -20.516 -7.543 1 98 174 PRO A CA 1
ATOM 1327 C C . PRO A 1 174 ? -16.453 -20.406 -7.023 1 98 174 PRO A C 1
ATOM 1329 O O . PRO A 1 174 ? -15.516 -20.281 -7.809 1 98 174 PRO A O 1
ATOM 1332 N N . ARG A 1 175 ? -16.375 -20.469 -5.73 1 97.81 175 ARG A N 1
ATOM 1333 C CA . ARG A 1 175 ? -15.062 -20.375 -5.094 1 97.81 175 ARG A CA 1
ATOM 1334 C C . ARG A 1 175 ? -14.359 -21.734 -5.113 1 97.81 175 ARG A C 1
ATOM 1336 O O . ARG A 1 175 ? -14.969 -22.766 -4.824 1 97.81 175 ARG A O 1
ATOM 1343 N N . SER A 1 176 ? -13.133 -21.672 -5.527 1 97.38 176 SER A N 1
ATOM 1344 C CA . SER A 1 176 ? -12.289 -22.859 -5.387 1 97.38 176 SER A CA 1
ATOM 1345 C C . SER A 1 176 ? -11.883 -23.078 -3.934 1 97.38 176 SER A C 1
ATOM 1347 O O . SER A 1 176 ? -11.883 -22.125 -3.137 1 97.38 176 SER A O 1
ATOM 1349 N N . PRO A 1 177 ? -11.562 -24.344 -3.553 1 93.88 177 PRO A N 1
ATOM 1350 C CA . PRO A 1 177 ? -11.055 -24.562 -2.199 1 93.88 177 PRO A CA 1
ATOM 1351 C C . PRO A 1 177 ? -9.773 -23.781 -1.913 1 93.88 177 PRO A C 1
ATOM 1353 O O . PRO A 1 177 ? -9.016 -23.484 -2.836 1 93.88 177 PRO A O 1
ATOM 1356 N N . PRO A 1 178 ? -9.555 -23.406 -0.643 1 86.88 178 PRO A N 1
ATOM 1357 C CA . PRO A 1 178 ? -8.32 -22.688 -0.311 1 86.88 178 PRO A CA 1
ATOM 1358 C C . PRO A 1 178 ? -7.066 -23.438 -0.731 1 86.88 178 PRO A C 1
ATOM 1360 O O . PRO A 1 178 ? -7.02 -24.672 -0.643 1 86.88 178 PRO A O 1
ATOM 1363 N N . PRO A 1 179 ? -6.172 -22.625 -1.285 1 80.06 179 PRO A N 1
ATOM 1364 C CA . PRO A 1 179 ? -4.926 -23.297 -1.663 1 80.06 179 PRO A CA 1
ATOM 1365 C C . PRO A 1 179 ? -4.199 -23.906 -0.469 1 80.06 179 PRO A C 1
ATOM 1367 O O . PRO A 1 179 ? -4.242 -23.359 0.634 1 80.06 179 PRO A O 1
ATOM 1370 N N . LEU A 1 180 ? -3.791 -25.188 -0.426 1 67.62 180 LEU A N 1
ATOM 1371 C CA . LEU A 1 180 ? -3.125 -25.922 0.644 1 67.62 180 LEU A CA 1
ATOM 1372 C C . LEU A 1 180 ? -1.688 -25.453 0.82 1 67.62 180 LEU A C 1
ATOM 1374 O O . LEU A 1 180 ? -1.045 -25.031 -0.146 1 67.62 180 LEU A O 1
ATOM 1378 N N . MET B 1 1 ? -6.73 -43.844 48.25 1 28 1 MET B N 1
ATOM 1379 C CA . MET B 1 1 ? -7.137 -43.531 46.906 1 28 1 MET B CA 1
ATOM 1380 C C . MET B 1 1 ? -6.512 -42.219 46.438 1 28 1 MET B C 1
ATOM 1382 O O . MET B 1 1 ? -6.93 -41.125 46.844 1 28 1 MET B O 1
ATOM 1386 N N . THR B 1 2 ? -5.102 -42.219 46.188 1 28.38 2 THR B N 1
ATOM 1387 C CA . THR B 1 2 ? -4.043 -41.219 46.062 1 28.38 2 THR B CA 1
ATOM 1388 C C . THR B 1 2 ? -4.156 -40.469 44.719 1 28.38 2 THR B C 1
ATOM 1390 O O . THR B 1 2 ? -4.277 -41.094 43.656 1 28.38 2 THR B O 1
ATOM 1393 N N . GLU B 1 3 ? -4.793 -39.281 44.75 1 28.22 3 GLU B N 1
ATOM 1394 C CA . GLU B 1 3 ? -5.051 -38.344 43.656 1 28.22 3 GLU B CA 1
ATOM 1395 C C . GLU B 1 3 ? -3.746 -37.844 43.031 1 28.22 3 GLU B C 1
ATOM 1397 O O . GLU B 1 3 ? -2.945 -37.188 43.719 1 28.22 3 GLU B O 1
ATOM 1402 N N . GLU B 1 4 ? -3.109 -38.625 42.125 1 24.72 4 GLU B N 1
ATOM 1403 C CA . GLU B 1 4 ? -1.887 -38.25 41.406 1 24.72 4 GLU B CA 1
ATOM 1404 C C . GLU B 1 4 ? -2.121 -37.031 40.5 1 24.72 4 GLU B C 1
ATOM 1406 O O . GLU B 1 4 ? -2.895 -37.125 39.562 1 24.72 4 GLU B O 1
ATOM 1411 N N . VAL B 1 5 ? -2.033 -35.812 41.094 1 28.67 5 VAL B N 1
ATOM 1412 C CA . VAL B 1 5 ? -2.051 -34.562 40.344 1 28.67 5 VAL B CA 1
ATOM 1413 C C . VAL B 1 5 ? -0.889 -34.562 39.344 1 28.67 5 VAL B C 1
ATOM 1415 O O . VAL B 1 5 ? 0.275 -34.625 39.75 1 28.67 5 VAL B O 1
ATOM 1418 N N . MET B 1 6 ? -1.134 -35.062 38.125 1 22.14 6 MET B N 1
ATOM 1419 C CA . MET B 1 6 ? -0.17 -35 37.031 1 22.14 6 MET B CA 1
ATOM 1420 C C . MET B 1 6 ? 0.205 -33.531 36.75 1 22.14 6 MET B C 1
ATOM 1422 O O . MET B 1 6 ? -0.657 -32.719 36.406 1 22.14 6 MET B O 1
ATOM 1426 N N . LEU B 1 7 ? 1.222 -33.031 37.438 1 24.12 7 LEU B N 1
ATOM 1427 C CA . LEU B 1 7 ? 1.83 -31.734 37.156 1 24.12 7 LEU B CA 1
ATOM 1428 C C . LEU B 1 7 ? 2.348 -31.672 35.719 1 24.12 7 LEU B C 1
ATOM 1430 O O . LEU B 1 7 ? 3.207 -32.469 35.344 1 24.12 7 LEU B O 1
ATOM 1434 N N . VAL B 1 8 ? 1.405 -31.312 34.844 1 27.28 8 VAL B N 1
ATOM 1435 C CA . VAL B 1 8 ? 1.786 -31.016 33.469 1 27.28 8 VAL B CA 1
ATOM 1436 C C . VAL B 1 8 ? 2.885 -29.953 33.438 1 27.28 8 VAL B C 1
ATOM 1438 O O . VAL B 1 8 ? 2.83 -28.984 34.219 1 27.28 8 VAL B O 1
ATOM 1441 N N . ALA B 1 9 ? 4.039 -30.422 33 1 29.56 9 ALA B N 1
ATOM 1442 C CA . ALA B 1 9 ? 5.301 -29.688 32.906 1 29.56 9 ALA B CA 1
ATOM 1443 C C . ALA B 1 9 ? 5.148 -28.422 32.094 1 29.56 9 ALA B C 1
ATOM 1445 O O . ALA B 1 9 ? 4.535 -28.438 31.016 1 29.56 9 ALA B O 1
ATOM 1446 N N . PRO B 1 10 ? 5.324 -27.109 32.719 1 27.8 10 PRO B N 1
ATOM 1447 C CA . PRO B 1 10 ? 5.207 -25.766 32.125 1 27.8 10 PRO B CA 1
ATOM 1448 C C . PRO B 1 10 ? 6.207 -25.531 31 1 27.8 10 PRO B C 1
ATOM 1450 O O . PRO B 1 10 ? 6.242 -24.438 30.422 1 27.8 10 PRO B O 1
ATOM 1453 N N . ASN B 1 11 ? 7.102 -26.531 30.688 1 27.09 11 ASN B N 1
ATOM 1454 C CA . ASN B 1 11 ? 8.258 -26.062 29.938 1 27.09 11 ASN B CA 1
ATOM 1455 C C . ASN B 1 11 ? 7.914 -25.828 28.469 1 27.09 11 ASN B C 1
ATOM 1457 O O . ASN B 1 11 ? 8.805 -25.609 27.641 1 27.09 11 ASN B O 1
ATOM 1461 N N . GLN B 1 12 ? 6.762 -26.297 28.016 1 23.5 12 GLN 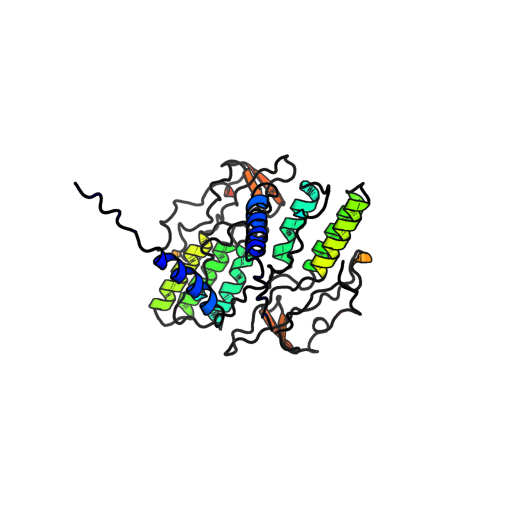B N 1
ATOM 1462 C CA . GLN B 1 12 ? 6.676 -26.344 26.562 1 23.5 12 GLN B CA 1
ATOM 1463 C C . GLN B 1 12 ? 6.457 -24.953 25.969 1 23.5 12 GLN B C 1
ATOM 1465 O O . GLN B 1 12 ? 6.363 -24.797 24.75 1 23.5 12 GLN B O 1
ATOM 1470 N N . THR B 1 13 ? 6.184 -23.953 26.766 1 23.12 13 THR B N 1
ATOM 1471 C CA . THR B 1 13 ? 5.742 -22.719 26.141 1 23.12 13 THR B CA 1
ATOM 1472 C C . THR B 1 13 ? 6.934 -21.906 25.656 1 23.12 13 THR B C 1
ATOM 1474 O O . THR B 1 13 ? 6.766 -20.922 24.938 1 23.12 13 THR B O 1
ATOM 1477 N N . LYS B 1 14 ? 8.133 -22.172 26.156 1 26.77 14 LYS B N 1
ATOM 1478 C CA . LYS B 1 14 ? 9.234 -21.266 25.844 1 26.77 14 LYS B CA 1
ATOM 1479 C C . LYS B 1 14 ? 9.719 -21.453 24.406 1 26.77 14 LYS B C 1
ATOM 1481 O O . LYS B 1 14 ? 10.547 -20.672 23.922 1 26.77 14 LYS B O 1
ATOM 1486 N N . SER B 1 15 ? 9.469 -22.594 23.797 1 23.95 15 SER B N 1
ATOM 1487 C CA . SER B 1 15 ? 10.234 -22.859 22.578 1 23.95 15 SER B CA 1
ATOM 1488 C C . SER B 1 15 ? 9.641 -22.109 21.391 1 23.95 15 SER B C 1
ATOM 1490 O O . SER B 1 15 ? 10.312 -21.906 20.375 1 23.95 15 SER B O 1
ATOM 1492 N N . TRP B 1 16 ? 8.312 -21.781 21.406 1 23.03 16 TRP B N 1
ATOM 1493 C CA . TRP B 1 16 ? 7.766 -21.266 20.156 1 23.03 16 TRP B CA 1
ATOM 1494 C C . TRP B 1 16 ? 8.195 -19.812 19.938 1 23.03 16 TRP B C 1
ATOM 1496 O O . TRP B 1 16 ? 8.258 -19.344 18.797 1 23.03 16 TRP B O 1
ATOM 1506 N N . ILE B 1 17 ? 8.484 -19 20.969 1 27.22 17 ILE B N 1
ATOM 1507 C CA . ILE B 1 17 ? 8.82 -17.594 20.844 1 27.22 17 ILE B CA 1
ATOM 1508 C C . ILE B 1 17 ? 10.219 -17.438 20.234 1 27.22 17 ILE B C 1
ATOM 1510 O O . ILE B 1 17 ? 10.477 -16.516 19.469 1 27.22 17 ILE B O 1
ATOM 1514 N N . GLN B 1 18 ? 11.141 -18.344 20.594 1 29.34 18 GLN B N 1
ATOM 1515 C CA . GLN B 1 18 ? 12.523 -18.141 20.156 1 29.34 18 GLN B CA 1
ATOM 1516 C C . GLN B 1 18 ? 12.648 -18.312 18.641 1 29.34 18 GLN B C 1
ATOM 1518 O O . GLN B 1 18 ? 13.562 -17.766 18.031 1 29.34 18 GLN B O 1
ATOM 1523 N N . LEU B 1 19 ? 11.805 -19.141 18.031 1 25.97 19 LEU B N 1
ATOM 1524 C CA . LEU B 1 19 ? 12.008 -19.375 16.594 1 25.97 19 LEU B CA 1
ATOM 1525 C C . LEU B 1 19 ? 11.609 -18.156 15.781 1 25.97 19 LEU B C 1
ATOM 1527 O O . LEU B 1 19 ? 12.234 -17.844 14.766 1 25.97 19 LEU B O 1
ATOM 1531 N N . VAL B 1 20 ? 10.664 -17.344 16.219 1 28.58 20 VAL B N 1
ATOM 1532 C CA . VAL B 1 20 ? 10.297 -16.172 15.414 1 28.58 20 VAL B CA 1
ATOM 1533 C C . VAL B 1 20 ? 11.453 -15.172 15.391 1 28.58 20 VAL B C 1
ATOM 1535 O O . VAL B 1 20 ? 11.477 -14.266 14.562 1 28.58 20 VAL B O 1
ATOM 1538 N N . ASN B 1 21 ? 12.266 -15.055 16.375 1 28.47 21 ASN B N 1
ATOM 1539 C CA . ASN B 1 21 ? 13.336 -14.062 16.422 1 28.47 21 ASN B CA 1
ATOM 1540 C C . ASN B 1 21 ? 14.445 -14.391 15.422 1 28.47 21 ASN B C 1
ATOM 1542 O O . ASN B 1 21 ? 15.234 -13.523 15.047 1 28.47 21 ASN B O 1
ATOM 1546 N N . LYS B 1 22 ? 14.805 -15.688 15.18 1 27.31 22 LYS B N 1
ATOM 1547 C CA . LYS B 1 22 ? 16.016 -15.992 14.414 1 27.31 22 LYS B CA 1
ATOM 1548 C C . LYS B 1 22 ? 15.789 -15.75 12.922 1 27.31 22 LYS B C 1
ATOM 1550 O O . LYS B 1 22 ? 16.75 -15.641 12.164 1 27.31 22 LYS B O 1
ATOM 1555 N N . MET B 1 23 ? 14.602 -16.078 12.422 1 28.27 23 MET B N 1
ATOM 1556 C CA . MET B 1 23 ? 14.555 -15.953 10.969 1 28.27 23 MET B CA 1
ATOM 1557 C C . MET B 1 23 ? 14.555 -14.492 10.539 1 28.27 23 MET B C 1
ATOM 1559 O O . MET B 1 23 ? 13.898 -14.125 9.57 1 28.27 23 MET B O 1
ATOM 1563 N N . ARG B 1 24 ? 14.867 -13.633 11.422 1 31.34 24 ARG B N 1
ATOM 1564 C CA . ARG B 1 24 ? 15 -12.203 11.141 1 31.34 24 ARG B CA 1
ATOM 1565 C C . ARG B 1 24 ? 16.047 -11.953 10.055 1 31.34 24 ARG B C 1
ATOM 1567 O O . ARG B 1 24 ? 16.219 -10.82 9.609 1 31.34 24 ARG B O 1
ATOM 1574 N N . SER B 1 25 ? 17.094 -12.75 9.922 1 30 25 SER B N 1
ATOM 1575 C CA . SER B 1 25 ? 18.297 -12.312 9.227 1 30 25 SER B CA 1
ATOM 1576 C C . SER B 1 25 ? 18.047 -12.195 7.723 1 30 25 SER B C 1
ATOM 1578 O O . SER B 1 25 ? 18.641 -11.344 7.062 1 30 25 SER B O 1
ATOM 1580 N N . VAL B 1 26 ? 17.766 -13.375 7.023 1 30.19 26 VAL B N 1
ATOM 1581 C CA . VAL B 1 26 ? 18.062 -13.391 5.594 1 30.19 26 VAL B CA 1
ATOM 1582 C C . VAL B 1 26 ? 17.062 -12.5 4.852 1 30.19 26 VAL B C 1
ATOM 1584 O O . VAL B 1 26 ? 17.406 -11.883 3.842 1 30.19 26 VAL B O 1
ATOM 1587 N N . THR B 1 27 ? 15.742 -13.031 4.672 1 32.97 27 THR B N 1
ATOM 1588 C CA . THR B 1 27 ? 14.969 -12.531 3.541 1 32.97 27 THR B CA 1
ATOM 1589 C C . THR B 1 27 ? 14.523 -11.094 3.791 1 32.97 27 THR B C 1
ATOM 1591 O O . THR B 1 27 ? 14.18 -10.727 4.918 1 32.97 27 THR B O 1
ATOM 1594 N N . GLY B 1 28 ? 15.203 -10.148 3.184 1 32.5 28 GLY B N 1
ATOM 1595 C CA . GLY B 1 28 ? 15.039 -8.711 3.055 1 32.5 28 GLY B CA 1
ATOM 1596 C C . GLY B 1 28 ? 13.586 -8.266 3.131 1 32.5 28 GLY B C 1
ATOM 1597 O O . GLY B 1 28 ? 13.219 -7.234 2.566 1 32.5 28 GLY B O 1
ATOM 1598 N N . LEU B 1 29 ? 12.773 -9.352 3.105 1 35.47 29 LEU B N 1
ATOM 1599 C CA . LEU B 1 29 ? 11.469 -8.727 3.248 1 35.47 29 LEU B CA 1
ATOM 1600 C C . LEU B 1 29 ? 11.438 -7.797 4.457 1 35.47 29 LEU B C 1
ATOM 1602 O O . LEU B 1 29 ? 11.43 -8.258 5.598 1 35.47 29 LEU B O 1
ATOM 1606 N N . GLN B 1 30 ? 12.477 -6.906 4.52 1 33.78 30 GLN B N 1
ATOM 1607 C CA . GLN B 1 30 ? 12.625 -5.973 5.629 1 33.78 30 GLN B CA 1
ATOM 1608 C C . GLN B 1 30 ? 11.266 -5.594 6.207 1 33.78 30 GLN B C 1
ATOM 1610 O O . GLN B 1 30 ? 10.328 -5.301 5.465 1 33.78 30 GLN B O 1
ATOM 1615 N N . LYS B 1 31 ? 10.969 -6.219 7.281 1 34.56 31 LYS B N 1
ATOM 1616 C CA . LYS B 1 31 ? 9.984 -5.633 8.18 1 34.56 31 LYS B CA 1
ATOM 1617 C C . LYS B 1 31 ? 9.891 -4.121 7.988 1 34.56 31 LYS B C 1
ATOM 1619 O O . LYS B 1 31 ? 10.773 -3.381 8.43 1 34.56 31 LYS B O 1
ATOM 1624 N N . ARG B 1 32 ? 9.977 -3.703 6.645 1 37.91 32 ARG B N 1
ATOM 1625 C CA . ARG B 1 32 ? 9.977 -2.248 6.527 1 37.91 32 ARG B CA 1
ATOM 1626 C C . ARG B 1 32 ? 9.008 -1.618 7.52 1 37.91 32 ARG B C 1
ATOM 1628 O O . ARG B 1 32 ? 7.902 -2.127 7.723 1 37.91 32 ARG B O 1
ATOM 1635 N N . ARG B 1 33 ? 9.68 -0.859 8.414 1 34.34 33 ARG B N 1
ATOM 1636 C CA . ARG B 1 33 ? 9.242 -0.04 9.539 1 34.34 33 ARG B CA 1
ATOM 1637 C C . ARG B 1 33 ? 8.008 0.78 9.172 1 34.34 33 ARG B C 1
ATOM 1639 O O . ARG B 1 33 ? 8.094 1.999 9.016 1 34.34 33 ARG B O 1
ATOM 1646 N N . MET B 1 34 ? 7.34 0.419 8.016 1 38.09 34 MET B N 1
ATOM 1647 C CA . MET B 1 34 ? 6.105 1.167 8.227 1 38.09 34 MET B CA 1
ATOM 1648 C C . MET B 1 34 ? 5.812 1.324 9.719 1 38.09 34 MET B C 1
ATOM 1650 O O . MET B 1 34 ? 5.004 2.168 10.109 1 38.09 34 MET B O 1
ATOM 1654 N N . GLY B 1 35 ? 6.195 0.26 10.484 1 33.81 35 GLY B N 1
ATOM 1655 C CA . GLY B 1 35 ? 5.898 0.145 11.898 1 33.81 35 GLY B CA 1
ATOM 1656 C C . GLY B 1 35 ? 6.527 1.244 12.734 1 33.81 35 GLY B C 1
ATOM 1657 O O . GLY B 1 35 ? 6.395 1.256 13.961 1 33.81 35 GLY B O 1
ATOM 1658 N N . GLY B 1 36 ? 7.773 1.669 12.297 1 35.59 36 GLY B N 1
ATOM 1659 C CA . GLY B 1 36 ? 8.016 2.625 13.367 1 35.59 36 GLY B CA 1
ATOM 1660 C C . GLY B 1 36 ? 6.789 3.432 13.734 1 35.59 36 GLY B C 1
ATOM 1661 O O . GLY B 1 36 ? 5.668 3.068 13.375 1 35.59 36 GLY B O 1
ATOM 1662 N N . GLN B 1 37 ? 6.875 4.684 14.375 1 44.62 37 GLN B N 1
ATOM 1663 C CA . GLN B 1 37 ? 5.805 5.578 14.797 1 44.62 37 GLN B CA 1
ATOM 1664 C C . GLN B 1 37 ? 4.898 5.941 13.625 1 44.62 37 GLN B C 1
ATOM 1666 O O . GLN B 1 37 ? 5.18 6.895 12.891 1 44.62 37 GLN B O 1
ATOM 1671 N N . ASN B 1 38 ? 4.395 4.84 12.875 1 54.56 38 ASN B N 1
ATOM 1672 C CA . ASN B 1 38 ? 3.41 5.145 11.844 1 54.56 38 ASN B CA 1
ATOM 1673 C C . ASN B 1 38 ? 2.5 6.297 12.258 1 54.56 38 ASN B C 1
ATOM 1675 O O . ASN B 1 38 ? 1.859 6.242 13.305 1 54.56 38 ASN B O 1
ATOM 1679 N N . PRO B 1 39 ? 2.814 7.551 11.688 1 60.91 39 PRO B N 1
ATOM 1680 C CA . PRO B 1 39 ? 1.901 8.648 12.031 1 60.91 39 PRO B CA 1
ATOM 1681 C C . PRO B 1 39 ? 0.433 8.234 11.953 1 60.91 39 PRO B C 1
ATOM 1683 O O . PRO B 1 39 ? -0.021 7.742 10.914 1 60.91 39 PRO B O 1
ATOM 1686 N N . ASN B 1 40 ? -0.068 7.973 13.148 1 71.19 40 ASN B N 1
ATOM 1687 C CA . ASN B 1 40 ? -1.46 7.547 13.227 1 71.19 40 ASN B CA 1
ATOM 1688 C C . ASN B 1 40 ? -2.375 8.688 13.664 1 71.19 40 ASN B C 1
ATOM 1690 O O . ASN B 1 40 ? -2.049 9.422 14.602 1 71.19 40 ASN B O 1
ATOM 1694 N N . PHE B 1 41 ? -3.436 8.852 12.836 1 76.12 41 PHE B N 1
ATOM 1695 C CA . PHE B 1 41 ? -4.379 9.93 13.102 1 76.12 41 PHE B CA 1
ATOM 1696 C C . PHE B 1 41 ? -5.148 9.672 14.391 1 76.12 41 PHE B C 1
ATOM 1698 O O . PHE B 1 41 ? -5.801 10.578 14.922 1 76.12 41 PHE B O 1
ATOM 1705 N N . LEU B 1 42 ? -4.945 8.477 14.961 1 69.12 42 LEU B N 1
ATOM 1706 C CA . LEU B 1 42 ? -5.734 8.102 16.125 1 69.12 42 LEU B CA 1
ATOM 1707 C C . LEU B 1 42 ? -5.305 8.906 17.344 1 69.12 42 LEU B C 1
ATOM 1709 O O . LEU B 1 42 ? -6.07 9.047 18.312 1 69.12 42 LEU B O 1
ATOM 1713 N N . GLN B 1 43 ? -4.195 9.531 17.281 1 75.19 43 GLN B N 1
ATOM 1714 C CA . GLN B 1 43 ? -3.688 10.297 18.422 1 75.19 43 GLN B CA 1
ATOM 1715 C C . GLN B 1 43 ? -4.152 11.75 18.359 1 75.19 43 GLN B C 1
ATOM 1717 O O . GLN B 1 43 ? -3.975 12.508 19.312 1 75.19 43 GLN B O 1
ATOM 1722 N N . ILE B 1 44 ? -4.789 12.102 17.25 1 89.06 44 ILE B N 1
ATOM 1723 C CA . ILE B 1 44 ? -5.238 13.477 17.094 1 89.06 44 ILE B CA 1
ATOM 1724 C C . ILE B 1 44 ? -6.566 13.672 17.828 1 89.06 44 ILE B C 1
ATOM 1726 O O . ILE B 1 44 ? -7.562 13.023 17.5 1 89.06 44 ILE B O 1
ATOM 1730 N N . LYS B 1 45 ? -6.539 14.562 18.766 1 89.38 45 LYS B N 1
ATOM 1731 C CA . LYS B 1 45 ? -7.727 14.828 19.578 1 89.38 45 LYS B CA 1
ATOM 1732 C C . LYS B 1 45 ? -8.781 15.578 18.781 1 89.38 45 LYS B C 1
ATOM 1734 O O . LYS B 1 45 ? -8.477 16.562 18.109 1 89.38 45 LYS B O 1
ATOM 1739 N N . ASP B 1 46 ? -10.047 15.125 18.812 1 90.12 46 ASP B N 1
ATOM 1740 C CA . ASP B 1 46 ? -11.234 15.797 18.297 1 90.12 46 ASP B CA 1
ATOM 1741 C C . ASP B 1 46 ? -11.156 15.945 16.781 1 90.12 46 ASP B C 1
ATOM 1743 O O . ASP B 1 46 ? -11.609 16.953 16.219 1 90.12 46 ASP B O 1
ATOM 1747 N N . CYS B 1 47 ? -10.516 15.078 16.141 1 92.12 47 CYS B N 1
ATOM 1748 C CA . CYS B 1 47 ? -10.547 15.055 14.688 1 92.12 47 CYS B CA 1
ATOM 1749 C C . CYS B 1 47 ? -11.641 14.133 14.172 1 92.12 47 CYS B C 1
ATOM 1751 O O . CYS B 1 47 ? -11.617 12.922 14.43 1 92.12 47 CYS B O 1
ATOM 1753 N N . PRO B 1 48 ? -12.602 14.641 13.5 1 89.94 48 PRO B N 1
ATOM 1754 C CA . PRO B 1 48 ? -13.672 13.781 13 1 89.94 48 PRO B CA 1
ATOM 1755 C C . PRO B 1 48 ? -13.164 12.633 12.141 1 89.94 48 PRO B C 1
ATOM 1757 O O . PRO B 1 48 ? -12.258 12.828 11.32 1 89.94 48 PRO B O 1
ATOM 1760 N N . GLY B 1 49 ? -13.703 11.414 12.281 1 86.25 49 GLY B N 1
ATOM 1761 C CA . GLY B 1 49 ? -13.336 10.25 11.484 1 86.25 49 GLY B CA 1
ATOM 1762 C C . GLY B 1 49 ? -13.477 10.477 9.992 1 86.25 49 GLY B C 1
ATOM 1763 O O . GLY B 1 49 ? -12.656 10.008 9.211 1 86.25 49 GLY B O 1
ATOM 1764 N N . GLU B 1 50 ? -14.438 11.266 9.68 1 89.19 50 GLU B N 1
ATOM 1765 C CA . GLU B 1 50 ? -14.719 11.523 8.266 1 89.19 50 GLU B CA 1
ATOM 1766 C C . GLU B 1 50 ? -13.57 12.289 7.609 1 89.19 50 GLU B C 1
ATOM 1768 O O . GLU B 1 50 ? -13.398 12.227 6.391 1 89.19 50 GLU B O 1
ATOM 1773 N N . ILE B 1 51 ? -12.875 12.977 8.492 1 92.62 51 ILE B N 1
ATOM 1774 C CA . ILE B 1 51 ? -11.773 13.758 7.941 1 92.62 51 ILE B CA 1
ATOM 1775 C C . ILE B 1 51 ? -10.453 13.016 8.156 1 92.62 51 ILE B C 1
ATOM 1777 O O . ILE B 1 51 ? -9.797 12.609 7.199 1 92.62 51 ILE B O 1
ATOM 1781 N N . CYS B 1 52 ? -10.172 12.719 9.422 1 92.69 52 CYS B N 1
ATOM 1782 C CA . CYS B 1 52 ? -8.852 12.18 9.734 1 92.69 52 CYS B CA 1
ATOM 1783 C C . CYS B 1 52 ? -8.789 10.688 9.422 1 92.69 52 CYS B C 1
ATOM 1785 O O . CYS B 1 52 ? -7.742 10.18 9.016 1 92.69 52 CYS B O 1
ATOM 1787 N N . GLY B 1 53 ? -9.828 9.938 9.57 1 86.38 53 GLY B N 1
ATOM 1788 C CA . GLY B 1 53 ? -9.867 8.539 9.172 1 86.38 53 GLY B CA 1
ATOM 1789 C C . GLY B 1 53 ? -9.688 8.336 7.68 1 86.38 53 GLY B C 1
ATOM 1790 O O . GLY B 1 53 ? -8.93 7.465 7.254 1 86.38 53 GLY B O 1
ATOM 1791 N N . ARG B 1 54 ? -10.414 9.133 6.934 1 87.5 54 ARG B N 1
ATOM 1792 C CA . ARG B 1 54 ? -10.305 9.047 5.48 1 87.5 54 ARG B CA 1
ATOM 1793 C C . ARG B 1 54 ? -8.891 9.367 5.016 1 87.5 54 ARG B C 1
ATOM 1795 O O . ARG B 1 54 ? -8.312 8.633 4.215 1 87.5 54 ARG B O 1
ATOM 1802 N N . LEU B 1 55 ? -8.406 10.453 5.52 1 91.69 55 LEU B N 1
ATOM 1803 C CA . LEU B 1 55 ? -7.066 10.859 5.117 1 91.69 55 LEU B CA 1
ATOM 1804 C C . LEU B 1 55 ? -6.02 9.867 5.602 1 91.69 55 LEU B C 1
ATOM 1806 O O . LEU B 1 55 ? -5.07 9.547 4.875 1 91.69 55 LEU B O 1
ATOM 1810 N N . GLY B 1 56 ? -6.223 9.336 6.809 1 89.19 56 GLY B N 1
ATOM 1811 C CA . GLY B 1 56 ? -5.324 8.328 7.344 1 89.19 56 GLY B CA 1
ATOM 1812 C C . GLY B 1 56 ? -5.289 7.062 6.508 1 89.19 56 GLY B C 1
ATOM 1813 O O . GLY B 1 56 ? -4.242 6.426 6.379 1 89.19 56 GLY B O 1
ATOM 1814 N N . GLY B 1 57 ? -6.316 6.703 5.926 1 83.81 57 GLY B N 1
ATOM 1815 C CA . GLY B 1 57 ? -6.41 5.52 5.086 1 83.81 57 GLY B CA 1
ATOM 1816 C C . GLY B 1 57 ? -5.555 5.605 3.836 1 83.81 57 GLY B C 1
ATOM 1817 O O . GLY B 1 57 ? -5.203 4.578 3.248 1 83.81 57 GLY B O 1
ATOM 1818 N N . SER B 1 58 ? -5.211 6.785 3.51 1 87.88 58 SER B N 1
ATOM 1819 C CA . SER B 1 58 ? -4.438 6.961 2.285 1 87.88 58 SER B CA 1
ATOM 1820 C C . SER B 1 58 ? -2.939 6.941 2.57 1 87.88 58 SER B C 1
ATOM 1822 O O . SER B 1 58 ? -2.127 6.832 1.649 1 87.88 58 SER B O 1
ATOM 1824 N N . VAL B 1 59 ? -2.57 6.93 3.791 1 90.31 59 VAL B N 1
ATOM 1825 C CA . VAL B 1 59 ? -1.177 7.137 4.172 1 90.31 59 VAL B CA 1
ATOM 1826 C C . VAL B 1 59 ? -0.358 5.891 3.838 1 90.31 59 VAL B C 1
ATOM 1828 O O . VAL B 1 59 ? 0.713 5.988 3.236 1 90.31 59 VAL B O 1
ATOM 1831 N N . PRO B 1 60 ? -0.875 4.727 4.109 1 85.06 60 PRO B N 1
ATOM 1832 C CA . PRO B 1 60 ? -0.028 3.561 3.852 1 85.06 60 PRO B CA 1
ATOM 1833 C C . PRO B 1 60 ? 0.355 3.426 2.379 1 85.06 60 PRO B C 1
ATOM 1835 O O . PRO B 1 60 ? 1.504 3.105 2.062 1 85.06 60 PRO B O 1
ATOM 1838 N N . SER B 1 61 ? -0.562 3.717 1.502 1 87.56 61 SER B N 1
ATOM 1839 C CA . SER B 1 61 ? -0.269 3.582 0.079 1 87.56 61 SER B CA 1
ATOM 1840 C C . SER B 1 61 ? 0.774 4.602 -0.369 1 87.56 61 SER B C 1
ATOM 1842 O O . SER B 1 61 ? 1.574 4.324 -1.265 1 87.56 61 SER B O 1
ATOM 1844 N N . ALA B 1 62 ? 0.768 5.691 0.266 1 92.38 62 ALA B N 1
ATOM 1845 C CA . ALA B 1 62 ? 1.69 6.758 -0.11 1 92.38 62 ALA B CA 1
ATOM 1846 C C . ALA B 1 62 ? 3.115 6.434 0.334 1 92.38 62 ALA B C 1
ATOM 1848 O O . ALA B 1 62 ? 4.074 7.027 -0.162 1 92.38 62 ALA B O 1
ATOM 1849 N N . LEU B 1 63 ? 3.219 5.398 1.256 1 91.19 63 LEU B N 1
ATOM 1850 C CA . LEU B 1 63 ? 4.531 5.105 1.822 1 91.19 63 LEU B CA 1
ATOM 1851 C C . LEU B 1 63 ? 5.055 3.768 1.313 1 91.19 63 LEU B C 1
ATOM 1853 O O . LEU B 1 63 ? 6.09 3.283 1.779 1 91.19 63 LEU B O 1
ATOM 1857 N N . LEU B 1 64 ? 4.398 3.211 0.362 1 88.06 64 LEU B N 1
ATOM 1858 C CA . LEU B 1 64 ? 4.836 1.952 -0.23 1 88.06 64 LEU B CA 1
ATOM 1859 C C . LEU B 1 64 ? 5.82 2.199 -1.367 1 88.06 64 LEU B C 1
ATOM 1861 O O . LEU B 1 64 ? 5.832 3.281 -1.962 1 88.06 64 LEU B O 1
ATOM 1865 N N . ALA B 1 65 ? 6.516 1.193 -1.772 1 89.69 65 ALA B N 1
ATOM 1866 C CA . ALA B 1 65 ? 7.637 1.283 -2.701 1 89.69 65 ALA B CA 1
ATOM 1867 C C . ALA B 1 65 ? 7.176 1.75 -4.078 1 89.69 65 ALA B C 1
ATOM 1869 O O . ALA B 1 65 ? 7.891 2.48 -4.766 1 89.69 65 ALA B O 1
ATOM 1870 N N . GLY B 1 66 ? 6.027 1.383 -4.438 1 90.25 66 GLY B N 1
ATOM 1871 C CA . GLY B 1 66 ? 5.555 1.681 -5.781 1 90.25 66 GLY B CA 1
ATOM 1872 C C . GLY B 1 66 ? 5.004 3.088 -5.922 1 90.25 66 GLY B C 1
ATOM 1873 O O . GLY B 1 66 ? 4.781 3.564 -7.035 1 90.25 66 GLY B O 1
ATOM 1874 N N . ALA B 1 67 ? 4.84 3.771 -4.852 1 93.62 67 ALA B N 1
ATOM 1875 C CA . ALA B 1 67 ? 4.27 5.113 -4.898 1 93.62 67 ALA B CA 1
ATOM 1876 C C . ALA B 1 67 ? 5.254 6.105 -5.516 1 93.62 67 ALA B C 1
ATOM 1878 O O . ALA B 1 67 ? 6.461 6.004 -5.301 1 93.62 67 ALA B O 1
ATOM 1879 N N . PRO B 1 68 ? 4.688 7.082 -6.285 1 97.38 68 PRO B N 1
ATOM 1880 C CA . PRO B 1 68 ? 5.582 8.109 -6.816 1 97.38 68 PRO B CA 1
ATOM 1881 C C . PRO B 1 68 ? 6.289 8.898 -5.719 1 97.38 68 PRO B C 1
ATOM 1883 O O . PRO B 1 68 ? 5.812 8.945 -4.582 1 97.38 68 PRO B O 1
ATOM 1886 N N . PRO B 1 69 ? 7.441 9.531 -6.082 1 98.5 69 PRO B N 1
ATOM 1887 C CA . PRO B 1 69 ? 8.273 10.172 -5.062 1 98.5 69 PRO B CA 1
ATOM 1888 C C . PRO B 1 69 ? 7.516 11.234 -4.266 1 98.5 69 PRO B C 1
ATOM 1890 O O . PRO B 1 69 ? 7.816 11.453 -3.09 1 98.5 69 PRO B O 1
ATOM 1893 N N . CYS B 1 70 ? 6.406 11.859 -4.836 1 98.81 70 CYS B N 1
ATOM 1894 C CA . CYS B 1 70 ? 5.781 12.992 -4.168 1 98.81 70 CYS B CA 1
ATOM 1895 C C . CYS B 1 70 ? 4.496 12.578 -3.463 1 98.81 70 CYS B C 1
ATOM 1897 O O . CYS B 1 70 ? 3.766 13.414 -2.938 1 98.81 70 CYS B O 1
ATOM 1899 N N . ALA B 1 71 ? 4.223 11.266 -3.404 1 97.56 71 ALA B N 1
ATOM 1900 C CA . ALA B 1 71 ? 2.93 10.797 -2.908 1 97.56 71 ALA B CA 1
ATOM 1901 C C . ALA B 1 71 ? 2.74 11.164 -1.438 1 97.56 71 ALA B C 1
ATOM 1903 O O . ALA B 1 71 ? 1.674 11.641 -1.044 1 97.56 71 ALA B O 1
ATOM 1904 N N . ALA B 1 72 ? 3.754 10.938 -0.621 1 96.81 72 ALA B N 1
ATOM 1905 C CA . ALA B 1 72 ? 3.635 11.258 0.8 1 96.81 72 ALA B CA 1
ATOM 1906 C C . ALA B 1 72 ? 3.424 12.758 1.011 1 96.81 72 ALA B C 1
ATOM 1908 O O . ALA B 1 72 ? 2.605 13.164 1.838 1 96.81 72 ALA B O 1
ATOM 1909 N N . GLN B 1 73 ? 4.125 13.594 0.242 1 98.69 73 GLN B N 1
ATOM 1910 C CA . GLN B 1 73 ? 3.945 15.039 0.335 1 98.69 73 GLN B CA 1
ATOM 1911 C C . GLN B 1 73 ? 2.527 15.445 -0.055 1 98.69 73 GLN B C 1
ATOM 1913 O O . GLN B 1 73 ? 1.926 16.312 0.581 1 98.69 73 GLN B O 1
ATOM 1918 N N . LYS B 1 74 ? 1.999 14.82 -1.059 1 98.75 74 LYS B N 1
ATOM 1919 C CA . LYS B 1 74 ? 0.663 15.164 -1.531 1 98.75 74 LYS B CA 1
ATOM 1920 C C . LYS B 1 74 ? -0.397 14.82 -0.49 1 98.75 74 LYS B C 1
ATOM 1922 O O . LYS B 1 74 ? -1.316 15.609 -0.247 1 98.75 74 LYS B O 1
ATOM 1927 N N . VAL B 1 75 ? -0.271 13.688 0.155 1 97.19 75 VAL B N 1
ATOM 1928 C CA . VAL B 1 75 ? -1.193 13.328 1.227 1 97.19 75 VAL B CA 1
ATOM 1929 C C . VAL B 1 75 ? -1.045 14.305 2.389 1 97.19 75 VAL B C 1
ATOM 1931 O O . VAL B 1 75 ? -2.041 14.742 2.969 1 97.19 75 VAL B O 1
ATOM 1934 N N . ALA B 1 76 ? 0.194 14.648 2.705 1 98.06 76 ALA B N 1
ATOM 1935 C CA . ALA B 1 76 ? 0.454 15.625 3.766 1 98.06 76 ALA B CA 1
ATOM 1936 C C . ALA B 1 76 ? -0.195 16.969 3.449 1 98.06 76 ALA B C 1
ATOM 1938 O O . ALA B 1 76 ? -0.804 17.594 4.324 1 98.06 76 ALA B O 1
ATOM 1939 N N . ASP B 1 77 ? -0.073 17.422 2.219 1 98.94 77 ASP B N 1
ATOM 1940 C CA . ASP B 1 77 ? -0.702 18.656 1.791 1 98.94 77 ASP B CA 1
ATOM 1941 C C . ASP B 1 77 ? -2.219 18.594 1.949 1 98.94 77 ASP B C 1
ATOM 1943 O O . ASP B 1 77 ? -2.846 19.562 2.396 1 98.94 77 ASP B O 1
ATOM 1947 N N . GLU B 1 78 ? -2.826 17.516 1.63 1 98.56 78 GLU B N 1
ATOM 1948 C CA . GLU B 1 78 ? -4.27 17.344 1.777 1 98.56 78 GLU B CA 1
ATOM 1949 C C . GLU B 1 78 ? -4.688 17.438 3.242 1 98.56 78 GLU B C 1
ATOM 1951 O O . GLU B 1 78 ? -5.742 17.984 3.561 1 98.56 78 GLU B O 1
ATOM 1956 N N . ILE B 1 79 ? -3.885 16.906 4.082 1 97.75 79 ILE B N 1
ATOM 1957 C CA . ILE B 1 79 ? -4.168 16.922 5.512 1 97.75 79 ILE B CA 1
ATOM 1958 C C . ILE B 1 79 ? -4.141 18.359 6.027 1 97.75 79 ILE B C 1
ATOM 1960 O O . ILE B 1 79 ? -5.035 18.781 6.762 1 97.75 79 ILE B O 1
ATOM 1964 N N . ILE B 1 80 ? -3.148 19.109 5.582 1 98.75 80 ILE B N 1
ATOM 1965 C CA . ILE B 1 80 ? -3.055 20.5 6.02 1 98.75 80 ILE B CA 1
ATOM 1966 C C . ILE B 1 80 ? -4.215 21.312 5.441 1 98.75 80 ILE B C 1
ATOM 1968 O O . ILE B 1 80 ? -4.816 22.125 6.133 1 98.75 80 ILE B O 1
ATOM 1972 N N . ASP B 1 81 ? -4.555 21.062 4.156 1 98.88 81 ASP B N 1
ATOM 1973 C CA . ASP B 1 81 ? -5.715 21.719 3.572 1 98.88 81 ASP B CA 1
ATOM 1974 C C . ASP B 1 81 ? -6.973 21.453 4.398 1 98.88 81 ASP B C 1
ATOM 1976 O O . ASP B 1 81 ? -7.738 22.375 4.68 1 98.88 81 ASP B O 1
ATOM 1980 N N . ALA B 1 82 ? -7.188 20.25 4.812 1 98.19 82 ALA B N 1
ATOM 1981 C CA . ALA B 1 82 ? -8.359 19.875 5.602 1 98.19 82 ALA B CA 1
ATOM 1982 C C . ALA B 1 82 ? -8.32 20.547 6.977 1 98.19 82 ALA B C 1
ATOM 1984 O O . ALA B 1 82 ? -9.344 21.016 7.477 1 98.19 82 ALA B O 1
ATOM 1985 N N . ALA B 1 83 ? -7.133 20.516 7.586 1 98.25 83 ALA B N 1
ATOM 1986 C CA . ALA B 1 83 ? -6.977 21.172 8.883 1 98.25 83 ALA B CA 1
ATOM 1987 C C . ALA B 1 83 ? -7.418 22.641 8.812 1 98.25 83 ALA B C 1
ATOM 1989 O O . ALA B 1 83 ? -8.18 23.094 9.664 1 98.25 83 ALA B O 1
ATOM 1990 N N . LYS B 1 84 ? -7.012 23.25 7.754 1 98.5 84 LYS B N 1
ATOM 1991 C CA . LYS B 1 84 ? -7.23 24.688 7.629 1 98.5 84 LYS B CA 1
ATOM 1992 C C . LYS B 1 84 ? -8.672 24.984 7.23 1 98.5 84 LYS B C 1
ATOM 1994 O O . LYS B 1 84 ? -9.227 26.016 7.613 1 98.5 84 LYS B O 1
ATOM 1999 N N . THR B 1 85 ? -9.352 24.109 6.512 1 98.38 85 THR B N 1
ATOM 2000 C CA . THR B 1 85 ? -10.617 24.469 5.887 1 98.38 85 THR B CA 1
ATOM 2001 C C . THR B 1 85 ? -11.781 23.781 6.594 1 98.38 85 THR B C 1
ATOM 2003 O O . THR B 1 85 ? -12.922 24.25 6.535 1 98.38 85 THR B O 1
ATOM 2006 N N . LYS B 1 86 ? -11.492 22.703 7.348 1 97.25 86 LYS B N 1
ATOM 2007 C CA . LYS B 1 86 ? -12.609 21.906 7.844 1 97.25 86 LYS B CA 1
ATOM 2008 C C . LYS B 1 86 ? -12.586 21.812 9.367 1 97.25 86 LYS B C 1
ATOM 2010 O O . LYS B 1 86 ? -13.562 21.391 9.984 1 97.25 86 LYS B O 1
ATOM 2015 N N . ILE B 1 87 ? -11.5 22.125 9.953 1 97.25 87 ILE B N 1
ATOM 2016 C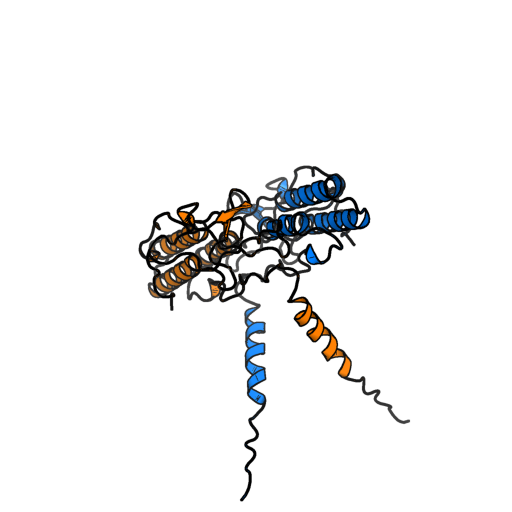 CA . ILE B 1 87 ? -11.352 21.984 11.398 1 97.25 87 ILE B CA 1
ATOM 2017 C C . ILE B 1 87 ? -11.422 23.359 12.062 1 97.25 87 ILE B C 1
ATOM 2019 O O . ILE B 1 87 ? -10.695 24.281 11.68 1 97.25 87 ILE B O 1
ATOM 2023 N N . LYS B 1 88 ? -12.289 23.531 13.07 1 96.44 88 LYS B N 1
ATOM 2024 C CA . LYS B 1 88 ? -12.469 24.812 13.75 1 96.44 88 LYS B CA 1
ATOM 2025 C C . LYS B 1 88 ? -11.555 24.906 14.969 1 96.44 88 LYS B C 1
ATOM 2027 O O . LYS B 1 88 ? -11.023 25.984 15.258 1 96.44 88 LYS B O 1
ATOM 2032 N N . ASN B 1 89 ? -11.305 23.875 15.633 1 96.81 89 ASN B N 1
ATOM 2033 C CA . ASN B 1 89 ? -10.477 23.859 16.844 1 96.81 89 ASN B CA 1
ATOM 2034 C C . ASN B 1 89 ? -9 24.031 16.5 1 96.81 89 ASN B C 1
ATOM 2036 O O . ASN B 1 89 ? -8.414 23.172 15.836 1 96.81 89 ASN B O 1
ATOM 2040 N N . PRO B 1 90 ? -8.43 25.109 16.984 1 97.19 90 PRO B N 1
ATOM 2041 C CA . PRO B 1 90 ? -7.035 25.375 16.609 1 97.19 90 PRO B CA 1
ATOM 2042 C C . PRO B 1 90 ? -6.078 24.297 17.109 1 97.19 90 PRO B C 1
ATOM 2044 O O . PRO B 1 90 ? -5.07 24.016 16.453 1 97.19 90 PRO B O 1
ATOM 2047 N N . GLU B 1 91 ? -6.398 23.734 18.203 1 96.44 91 GLU B N 1
ATOM 2048 C CA . GLU B 1 91 ? -5.531 22.672 18.719 1 96.44 91 GLU B CA 1
ATOM 2049 C C . GLU B 1 91 ? -5.543 21.453 17.797 1 96.44 91 GLU B C 1
ATOM 2051 O O . GLU B 1 91 ? -4.496 20.859 17.531 1 96.44 91 GLU B O 1
ATOM 2056 N N . THR B 1 92 ? -6.691 21.094 17.344 1 96.56 92 THR B N 1
ATOM 2057 C CA . THR B 1 92 ? -6.816 20 16.391 1 96.56 92 THR B CA 1
ATOM 2058 C C . THR B 1 92 ? -6.105 20.312 15.086 1 96.56 92 THR B C 1
ATOM 2060 O O . THR B 1 92 ? -5.422 19.469 14.516 1 96.56 92 THR B O 1
ATOM 2063 N N . GLN B 1 93 ? -6.188 21.516 14.609 1 97.75 93 GLN B N 1
ATOM 2064 C CA . GLN B 1 93 ? -5.492 21.938 13.398 1 97.75 93 GLN B CA 1
ATOM 2065 C C . GLN B 1 93 ? -3.984 21.734 13.531 1 97.75 93 GLN B C 1
ATOM 2067 O O . GLN B 1 93 ? -3.348 21.172 12.641 1 97.75 93 GLN B O 1
ATOM 2072 N N . GLN B 1 94 ? -3.527 22.125 14.672 1 97 94 GLN B N 1
ATOM 2073 C CA . GLN B 1 94 ? -2.086 22.031 14.891 1 97 94 GLN B CA 1
ATOM 2074 C C . GLN B 1 94 ? -1.629 20.578 14.938 1 97 94 GLN B C 1
ATOM 2076 O O . GLN B 1 94 ? -0.562 20.234 14.43 1 97 94 GLN B O 1
ATOM 2081 N N . GLN B 1 95 ? -2.408 19.766 15.539 1 95.88 95 GLN B N 1
ATOM 2082 C CA . GLN B 1 95 ? -2.061 18.344 15.594 1 95.88 95 GLN B CA 1
ATOM 2083 C C . GLN B 1 95 ? -2.064 17.734 14.195 1 95.88 95 GLN B C 1
ATOM 2085 O O . GLN B 1 95 ? -1.219 16.891 13.883 1 95.88 95 GLN B O 1
ATOM 2090 N N . MET B 1 96 ? -2.992 18.141 13.375 1 96.81 96 MET B N 1
ATOM 2091 C CA . MET B 1 96 ? -3.051 17.625 12.008 1 96.81 96 MET B CA 1
ATOM 2092 C C . MET B 1 96 ? -1.847 18.109 11.203 1 96.81 96 MET B C 1
ATOM 2094 O O . MET B 1 96 ? -1.317 17.359 10.375 1 96.81 96 MET B O 1
ATOM 2098 N N . ILE B 1 97 ? -1.442 19.312 11.414 1 97.69 97 ILE B N 1
ATOM 2099 C CA . ILE B 1 97 ? -0.272 19.844 10.719 1 97.69 97 ILE B CA 1
ATOM 2100 C C . ILE B 1 97 ? 0.969 19.047 11.133 1 97.69 97 ILE B C 1
ATOM 2102 O O . ILE B 1 97 ? 1.776 18.672 10.281 1 97.69 97 ILE B O 1
ATOM 2106 N N . LYS B 1 98 ? 1.07 18.734 12.398 1 96.19 98 LYS B N 1
ATOM 2107 C CA . LYS B 1 98 ? 2.193 17.922 12.867 1 96.19 98 LYS B CA 1
ATOM 2108 C C . LYS B 1 98 ? 2.158 16.531 12.266 1 96.19 98 LYS B C 1
ATOM 2110 O O . LYS B 1 98 ? 3.193 15.984 11.867 1 96.19 98 LYS B O 1
ATOM 2115 N N . TRP B 1 99 ? 1.012 15.992 12.227 1 95.12 99 TRP B N 1
ATOM 2116 C CA . TRP B 1 99 ? 0.822 14.688 11.609 1 95.12 99 TRP B CA 1
ATOM 2117 C C . TRP B 1 99 ? 1.234 14.711 10.141 1 95.12 99 TRP B C 1
ATOM 2119 O O . TRP B 1 99 ? 1.937 13.812 9.664 1 95.12 99 TRP B O 1
ATOM 2129 N N . ALA B 1 100 ? 0.852 15.75 9.445 1 97 100 ALA B N 1
ATOM 2130 C CA . ALA B 1 100 ? 1.236 15.922 8.047 1 97 100 ALA B CA 1
ATOM 2131 C C . ALA B 1 100 ? 2.754 15.992 7.895 1 97 100 ALA B C 1
ATOM 2133 O O . ALA B 1 100 ? 3.326 15.359 7.004 1 97 100 ALA B O 1
ATOM 2134 N N . GLN B 1 101 ? 3.387 16.688 8.758 1 97.44 101 GLN B N 1
ATOM 2135 C CA . GLN B 1 101 ? 4.84 16.797 8.734 1 97.44 101 GLN B CA 1
ATOM 2136 C C . GLN B 1 101 ? 5.508 15.445 8.977 1 97.44 101 GLN B C 1
ATOM 2138 O O . GLN B 1 101 ? 6.52 15.125 8.352 1 97.44 101 GLN B O 1
ATOM 2143 N N . GLN B 1 102 ? 4.934 14.703 9.852 1 94.75 102 GLN B N 1
ATOM 2144 C CA . GLN B 1 102 ? 5.457 13.367 10.117 1 94.75 102 GLN B CA 1
ATOM 2145 C C . GLN B 1 102 ? 5.328 12.469 8.891 1 94.75 102 GLN B C 1
ATOM 2147 O O . GLN B 1 102 ? 6.258 11.727 8.555 1 94.75 102 GLN B O 1
ATOM 2152 N N . ILE B 1 103 ? 4.238 12.57 8.234 1 94.44 103 ILE B N 1
ATOM 2153 C CA . ILE B 1 103 ? 4 11.75 7.055 1 94.44 103 ILE B CA 1
ATOM 2154 C C . ILE B 1 103 ? 4.977 12.141 5.945 1 94.44 103 ILE B C 1
ATOM 2156 O O . ILE B 1 103 ? 5.598 11.281 5.324 1 94.44 103 ILE B O 1
ATOM 2160 N N . ALA B 1 104 ? 5.16 13.383 5.75 1 97 104 ALA B N 1
ATOM 2161 C CA . ALA B 1 104 ? 6.07 13.867 4.711 1 97 104 ALA B CA 1
ATOM 2162 C C . ALA B 1 104 ? 7.508 13.445 5.008 1 97 104 ALA B C 1
ATOM 2164 O O . ALA B 1 104 ? 8.312 13.258 4.09 1 97 104 ALA B O 1
ATOM 2165 N N . SER B 1 105 ? 7.797 13.211 6.277 1 95.81 105 SER B N 1
ATOM 2166 C CA . SER B 1 105 ? 9.156 12.914 6.699 1 95.81 105 SER B CA 1
ATOM 2167 C C . SER B 1 105 ? 9.391 11.414 6.824 1 95.81 105 SER B C 1
ATOM 2169 O O . SER B 1 105 ? 10.516 10.969 7.047 1 95.81 105 SER B O 1
ATOM 2171 N N . ALA B 1 106 ? 8.32 10.68 6.762 1 92.88 106 ALA B N 1
ATOM 2172 C CA . ALA B 1 106 ? 8.406 9.242 7.035 1 92.88 106 ALA B CA 1
ATOM 2173 C C . ALA B 1 106 ? 9.297 8.539 6.008 1 92.88 106 ALA B C 1
ATOM 2175 O O . ALA B 1 106 ? 9.375 8.969 4.855 1 92.88 106 ALA B O 1
ATOM 2176 N N . GLU B 1 107 ? 9.945 7.477 6.492 1 91.69 107 GLU B N 1
ATOM 2177 C CA . GLU B 1 107 ? 10.617 6.598 5.547 1 91.69 107 GLU B CA 1
ATOM 2178 C C . GLU B 1 107 ? 9.625 5.918 4.613 1 91.69 107 GLU B C 1
ATOM 2180 O O . GLU B 1 107 ? 8.555 5.488 5.047 1 91.69 107 GLU B O 1
ATOM 2185 N N . LYS B 1 108 ? 9.969 5.902 3.402 1 91.06 108 LYS B N 1
ATOM 2186 C CA . LYS B 1 108 ? 9.211 5.164 2.395 1 91.06 108 LYS B CA 1
ATOM 2187 C C . LYS B 1 108 ? 9.828 3.795 2.137 1 91.06 108 LYS B C 1
ATOM 2189 O O . LYS B 1 108 ? 11.055 3.654 2.117 1 91.06 108 LYS B O 1
ATOM 2194 N N . ASN B 1 109 ? 8.922 2.793 1.961 1 86.5 109 ASN B N 1
ATOM 2195 C CA . ASN B 1 109 ? 9.43 1.5 1.514 1 86.5 109 ASN B CA 1
ATOM 2196 C C . ASN B 1 109 ? 10.094 1.603 0.144 1 86.5 109 ASN B C 1
ATOM 2198 O O . ASN B 1 109 ? 9.617 2.334 -0.727 1 86.5 109 ASN B O 1
ATOM 2202 N N . THR B 1 110 ? 11.211 0.894 0.005 1 91.88 110 THR B N 1
ATOM 2203 C CA . THR B 1 110 ? 11.875 0.739 -1.284 1 91.88 110 THR B CA 1
ATOM 2204 C C . THR B 1 110 ? 12.258 -0.718 -1.522 1 91.88 110 THR B C 1
ATOM 2206 O O . THR B 1 110 ? 12.609 -1.435 -0.583 1 91.88 110 THR B O 1
ATOM 2209 N N . HIS B 1 111 ? 12.156 -1.115 -2.74 1 89.12 111 HIS B N 1
ATOM 2210 C CA . HIS B 1 111 ? 12.602 -2.463 -3.074 1 89.12 111 HIS B CA 1
ATOM 2211 C C . HIS B 1 111 ? 14.117 -2.525 -3.219 1 89.12 111 HIS B C 1
ATOM 2213 O O . HIS B 1 111 ? 14.719 -1.676 -3.883 1 89.12 111 HIS B O 1
ATOM 2219 N N . PRO B 1 112 ? 14.734 -3.598 -2.59 1 91.12 112 PRO B N 1
ATOM 2220 C CA . PRO B 1 112 ? 16.156 -3.785 -2.896 1 91.12 112 PRO B CA 1
ATOM 2221 C C . PRO B 1 112 ? 16.406 -4.121 -4.367 1 91.12 112 PRO B C 1
ATOM 2223 O O . PRO B 1 112 ? 15.453 -4.371 -5.113 1 91.12 112 PRO B O 1
ATOM 2226 N N . ASP B 1 113 ? 17.656 -3.916 -4.781 1 93.88 113 ASP B N 1
ATOM 2227 C CA . ASP B 1 113 ? 18.047 -4.422 -6.09 1 93.88 113 ASP B CA 1
ATOM 2228 C C . ASP B 1 113 ? 18.234 -5.938 -6.059 1 93.88 113 ASP B C 1
ATOM 2230 O O . ASP B 1 113 ? 19.297 -6.43 -5.668 1 93.88 113 ASP B O 1
ATOM 2234 N N . TYR B 1 114 ? 17.297 -6.68 -6.57 1 86.5 114 TYR B N 1
ATOM 2235 C CA . TYR B 1 114 ? 17.25 -8.133 -6.465 1 86.5 114 TYR B CA 1
ATOM 2236 C C . TYR B 1 114 ? 18.141 -8.789 -7.523 1 86.5 114 TYR B C 1
ATOM 2238 O O . TYR B 1 114 ? 18.328 -10.008 -7.52 1 86.5 114 TYR B O 1
ATOM 2246 N N . LYS B 1 115 ? 18.672 -7.996 -8.414 1 88.5 115 LYS B N 1
ATOM 2247 C CA . LYS B 1 115 ? 19.609 -8.539 -9.398 1 88.5 115 LYS B CA 1
ATOM 2248 C C . LYS B 1 115 ? 20.984 -8.773 -8.781 1 88.5 115 LYS B C 1
ATOM 2250 O O . LYS B 1 115 ? 21.828 -9.438 -9.375 1 88.5 115 LYS B O 1
ATOM 2255 N N . LYS B 1 116 ? 21.141 -8.219 -7.598 1 89.94 116 LYS B N 1
ATOM 2256 C CA . LYS B 1 116 ? 22.391 -8.414 -6.867 1 89.94 116 LYS B CA 1
ATOM 2257 C C . LYS B 1 116 ? 22.25 -9.5 -5.809 1 89.94 116 LYS B C 1
ATOM 2259 O O . LYS B 1 116 ? 21.141 -9.789 -5.352 1 89.94 116 LYS B O 1
ATOM 2264 N N . ASN B 1 117 ? 23.422 -10.133 -5.488 1 84.88 117 ASN B N 1
ATOM 2265 C CA . ASN B 1 117 ? 23.453 -11.172 -4.465 1 84.88 117 ASN B CA 1
ATOM 2266 C C . ASN B 1 117 ? 24.562 -10.914 -3.449 1 84.88 117 ASN B C 1
ATOM 2268 O O . ASN B 1 117 ? 25.75 -11.008 -3.777 1 84.88 117 ASN B O 1
ATOM 2272 N N . PRO B 1 118 ? 24.188 -10.523 -2.227 1 89 118 PRO B N 1
ATOM 2273 C CA . PRO B 1 118 ? 22.828 -10.305 -1.737 1 89 118 PRO B CA 1
ATOM 2274 C C . PRO B 1 118 ? 22.172 -9.055 -2.326 1 89 118 PRO B C 1
ATOM 2276 O O . PRO B 1 118 ? 22.875 -8.188 -2.863 1 89 118 PRO B O 1
ATOM 2279 N N . PRO B 1 119 ? 20.844 -8.984 -2.248 1 87.81 119 PRO B N 1
ATOM 2280 C CA . PRO B 1 119 ? 20.156 -7.789 -2.758 1 87.81 119 PRO B CA 1
ATOM 2281 C C . PRO B 1 119 ? 20.656 -6.504 -2.102 1 87.81 119 PRO B C 1
ATOM 2283 O O . PRO B 1 119 ? 20.891 -6.473 -0.889 1 87.81 119 PRO B O 1
ATOM 2286 N N . THR B 1 120 ? 20.828 -5.492 -2.889 1 93.44 120 THR B N 1
ATOM 2287 C CA . THR B 1 120 ? 21.312 -4.211 -2.395 1 93.44 120 THR B CA 1
ATOM 2288 C C . THR B 1 120 ? 20.141 -3.314 -1.982 1 93.44 120 THR B C 1
ATOM 2290 O O . THR B 1 120 ? 19.266 -3.004 -2.799 1 93.44 120 THR B O 1
ATOM 2293 N N . PRO B 1 121 ? 20.109 -2.9 -0.694 1 92.94 121 PRO B N 1
ATOM 2294 C CA . PRO B 1 121 ? 19.094 -1.921 -0.319 1 92.94 121 PRO B CA 1
ATOM 2295 C C . PRO B 1 121 ? 19.234 -0.601 -1.075 1 92.94 121 PRO B C 1
ATOM 2297 O O . PRO B 1 121 ? 20.328 -0.251 -1.512 1 92.94 121 PRO B O 1
ATOM 2300 N N . ARG B 1 122 ? 18.156 0.078 -1.24 1 95.5 122 ARG B N 1
ATOM 2301 C CA . ARG B 1 122 ? 18.141 1.323 -2.002 1 95.5 122 ARG B CA 1
ATOM 2302 C C . ARG B 1 122 ? 17.422 2.424 -1.238 1 95.5 122 ARG B C 1
ATOM 2304 O O . ARG B 1 122 ? 16.484 2.148 -0.476 1 95.5 122 ARG B O 1
ATOM 2311 N N . ASN B 1 123 ? 17.797 3.645 -1.462 1 96.81 123 ASN B N 1
ATOM 2312 C CA . ASN B 1 123 ? 17.109 4.824 -0.943 1 96.81 123 ASN B CA 1
ATOM 2313 C C . ASN B 1 123 ? 15.891 5.184 -1.785 1 96.81 123 ASN B C 1
ATOM 2315 O O . ASN B 1 123 ? 15.75 4.707 -2.912 1 96.81 123 ASN B O 1
ATOM 2319 N N . ALA B 1 124 ? 15 5.988 -1.19 1 97.75 124 ALA B N 1
ATOM 2320 C CA . ALA B 1 124 ? 13.867 6.551 -1.926 1 97.75 124 ALA B CA 1
ATOM 2321 C C . ALA B 1 124 ? 14.266 7.832 -2.648 1 97.75 124 ALA B C 1
ATOM 2323 O O . ALA B 1 124 ? 15.078 8.609 -2.145 1 97.75 124 ALA B O 1
ATOM 2324 N N . LEU B 1 125 ? 13.711 8.055 -3.816 1 98.69 125 LEU B N 1
ATOM 2325 C CA . LEU B 1 125 ? 13.859 9.344 -4.488 1 98.69 125 LEU B CA 1
ATOM 2326 C C . LEU B 1 125 ? 13.141 10.445 -3.717 1 98.69 125 LEU B C 1
ATOM 2328 O O . LEU B 1 125 ? 12.07 10.219 -3.154 1 98.69 125 LEU B O 1
ATOM 2332 N N . TYR B 1 126 ? 13.727 11.609 -3.771 1 98.81 126 TYR B N 1
ATOM 2333 C CA . TYR B 1 126 ? 13.117 12.766 -3.125 1 98.81 126 TYR B CA 1
ATOM 2334 C C . TYR B 1 126 ? 12.07 13.406 -4.027 1 98.81 126 TYR B C 1
ATOM 2336 O O . TYR B 1 126 ? 12.195 13.383 -5.254 1 98.81 126 TYR B O 1
ATOM 2344 N N . CYS B 1 127 ? 11.016 13.914 -3.434 1 98.81 127 CYS B N 1
ATOM 2345 C CA . CYS B 1 127 ? 10.094 14.82 -4.117 1 98.81 127 CYS B CA 1
ATOM 2346 C C . CYS B 1 127 ? 10.727 16.188 -4.305 1 98.81 127 CYS B C 1
ATOM 2348 O O . CYS B 1 127 ? 11.188 16.812 -3.34 1 98.81 127 CYS B O 1
ATOM 2350 N N . LEU B 1 128 ? 10.695 16.672 -5.504 1 98.75 128 LEU B N 1
ATOM 2351 C CA . LEU B 1 128 ? 11.312 17.969 -5.742 1 98.75 128 LEU B CA 1
ATOM 2352 C C . LEU B 1 128 ? 10.258 19.047 -5.957 1 98.75 128 LEU B C 1
ATOM 2354 O O . LEU B 1 128 ? 10.578 20.234 -6.035 1 98.75 128 LEU B O 1
ATOM 2358 N N . GLU B 1 129 ? 8.961 18.672 -6.035 1 98.75 129 GLU B N 1
ATOM 2359 C CA . GLU B 1 129 ? 7.891 19.672 -6.129 1 98.75 129 GLU B CA 1
ATOM 2360 C C . GLU B 1 129 ? 7.797 20.5 -4.852 1 98.75 129 GLU B C 1
ATOM 2362 O O . GLU B 1 129 ? 7.93 19.969 -3.748 1 98.75 129 GLU B O 1
ATOM 2367 N N . LYS B 1 130 ? 7.578 21.734 -5.082 1 98.62 130 LYS B N 1
ATOM 2368 C CA . LYS B 1 130 ? 7.289 22.562 -3.918 1 98.62 130 LYS B CA 1
ATOM 2369 C C . LYS B 1 130 ? 5.98 22.156 -3.256 1 98.62 130 LYS B C 1
ATOM 2371 O O . LYS B 1 130 ? 4.961 22 -3.93 1 98.62 130 LYS B O 1
ATOM 2376 N N . PRO B 1 131 ? 6.027 22.016 -1.959 1 98.88 131 PRO B N 1
ATOM 2377 C CA . PRO B 1 131 ? 4.742 21.703 -1.323 1 98.88 131 PRO B CA 1
ATOM 2378 C C . PRO B 1 131 ? 3.721 22.828 -1.485 1 98.88 131 PRO B C 1
ATOM 2380 O O . PRO B 1 131 ? 4.094 24 -1.563 1 98.88 131 PRO B O 1
ATOM 2383 N N . LYS B 1 132 ? 2.492 22.438 -1.571 1 98.88 132 LYS B N 1
ATOM 2384 C CA . LYS B 1 132 ? 1.406 23.406 -1.64 1 98.88 132 LYS B CA 1
ATOM 2385 C C . LYS B 1 132 ? 1.362 24.266 -0.383 1 98.88 132 LYS B C 1
ATOM 2387 O O . LYS B 1 132 ? 1.102 25.469 -0.46 1 98.88 132 LYS B O 1
ATOM 2392 N N . ASN B 1 133 ? 1.543 23.703 0.759 1 98.88 133 ASN B N 1
ATOM 2393 C CA . ASN B 1 133 ? 1.489 24.375 2.053 1 98.88 133 ASN B CA 1
ATOM 2394 C C . ASN B 1 133 ? 2.887 24.641 2.602 1 98.88 133 ASN B C 1
ATOM 2396 O O . ASN B 1 133 ? 3.705 23.734 2.707 1 98.88 133 ASN B O 1
ATOM 2400 N N . SER B 1 134 ? 3.1 25.812 3.016 1 98.69 134 SER B N 1
ATOM 2401 C CA . SER B 1 134 ? 4.426 26.219 3.471 1 98.69 134 SER B CA 1
ATOM 2402 C C . SER B 1 134 ? 4.84 25.453 4.723 1 98.69 134 SER B C 1
ATOM 2404 O O . SER B 1 134 ? 6.031 25.312 5.008 1 98.69 134 SER B O 1
ATOM 2406 N N . GLU B 1 135 ? 3.887 24.969 5.512 1 98.56 135 GLU B N 1
ATOM 2407 C CA . GLU B 1 135 ? 4.168 24.203 6.723 1 98.56 135 GLU B CA 1
ATOM 2408 C C . GLU B 1 135 ? 4.988 22.953 6.41 1 98.56 135 GLU B C 1
ATOM 2410 O O . GLU B 1 135 ? 5.57 22.344 7.309 1 98.56 135 GLU B O 1
ATOM 2415 N N . LEU B 1 136 ? 5.039 22.562 5.129 1 98.69 136 LEU B N 1
ATOM 2416 C CA . LEU B 1 136 ? 5.727 21.328 4.762 1 98.69 136 LEU B CA 1
ATOM 2417 C C . LEU B 1 136 ? 7.129 21.609 4.242 1 98.69 136 LEU B C 1
ATOM 2419 O O . LEU B 1 136 ? 7.891 20.688 3.936 1 98.69 136 LEU B O 1
ATOM 2423 N N . VAL B 1 137 ? 7.449 22.875 4.078 1 98.69 137 VAL B N 1
ATOM 2424 C CA . VAL B 1 137 ? 8.797 23.188 3.611 1 98.69 137 VAL B CA 1
ATOM 2425 C C . VAL B 1 137 ? 9.828 22.641 4.594 1 98.69 137 VAL B C 1
ATOM 2427 O O . VAL B 1 137 ? 9.719 22.859 5.801 1 98.69 137 VAL B O 1
ATOM 2430 N N . GLY B 1 138 ? 10.82 21.875 4.086 1 98.5 138 GLY B N 1
ATOM 2431 C CA . GLY B 1 138 ? 11.875 21.281 4.902 1 98.5 138 GLY B CA 1
ATOM 2432 C C . GLY B 1 138 ? 11.531 19.891 5.395 1 98.5 138 GLY B C 1
ATOM 2433 O O . GLY B 1 138 ? 12.359 19.234 6.027 1 98.5 138 GLY B O 1
ATOM 2434 N N . TYR B 1 139 ? 10.312 19.438 5.133 1 97.94 139 TYR B N 1
ATOM 2435 C CA . TYR B 1 139 ? 9.898 18.078 5.496 1 97.94 139 TYR B CA 1
ATOM 2436 C C . TYR B 1 139 ? 9.781 17.203 4.262 1 97.94 139 TYR B C 1
ATOM 2438 O O . TYR B 1 139 ? 8.922 17.422 3.408 1 97.94 139 TYR B O 1
ATOM 2446 N N . TYR B 1 140 ? 10.633 16.25 4.188 1 98.19 140 TYR B N 1
ATOM 2447 C CA . TYR B 1 140 ? 10.688 15.32 3.062 1 98.19 140 TYR B CA 1
ATOM 2448 C C . TYR B 1 140 ? 11.172 13.945 3.51 1 98.19 140 TYR B C 1
ATOM 2450 O O . TYR B 1 140 ? 11.656 13.789 4.633 1 98.19 140 TYR B O 1
ATOM 2458 N N . VAL B 1 141 ? 11.008 13.008 2.664 1 97.12 141 VAL B N 1
ATOM 2459 C CA . VAL B 1 141 ? 11.188 11.594 2.971 1 97.12 141 VAL B CA 1
ATOM 2460 C C . VAL B 1 141 ? 12.539 11.383 3.656 1 97.12 141 VAL B C 1
ATOM 2462 O O . VAL B 1 141 ? 13.539 11.984 3.268 1 97.12 141 VAL B O 1
ATOM 2465 N N . SER B 1 142 ? 12.547 10.516 4.691 1 94.94 142 SER B N 1
ATOM 2466 C CA . SER B 1 142 ? 13.766 10.047 5.336 1 94.94 142 SER B CA 1
ATOM 2467 C C . SER B 1 142 ? 14.273 8.766 4.688 1 94.94 142 SER B C 1
ATOM 2469 O O . SER B 1 142 ? 13.5 8.023 4.066 1 94.94 142 SER B O 1
ATOM 2471 N N . GLN B 1 143 ? 15.547 8.578 4.844 1 94.81 143 GLN B N 1
ATOM 2472 C CA . GLN B 1 143 ? 16.172 7.371 4.312 1 94.81 143 GLN B CA 1
ATOM 2473 C C . GLN B 1 143 ? 16.516 6.391 5.43 1 94.81 143 GLN B C 1
ATOM 2475 O O . GLN B 1 143 ? 16.844 6.805 6.543 1 94.81 143 GLN B O 1
ATOM 2480 N N . ASP B 1 144 ? 16.312 5.098 5.117 1 90 144 ASP B N 1
ATOM 2481 C CA . ASP B 1 144 ? 16.844 4.094 6.039 1 90 144 ASP B CA 1
ATOM 2482 C C . ASP B 1 144 ? 18.344 4.238 6.199 1 90 144 ASP B C 1
ATOM 2484 O O . ASP B 1 144 ? 19.094 4.148 5.223 1 90 144 ASP B O 1
ATOM 2488 N N . PRO B 1 145 ? 18.812 4.379 7.445 1 88.81 145 PRO B N 1
ATOM 2489 C CA . PRO B 1 145 ? 20.25 4.586 7.648 1 88.81 145 PRO B CA 1
ATOM 2490 C C . PRO B 1 145 ? 21.078 3.365 7.254 1 88.81 145 PRO B C 1
ATOM 2492 O O . PRO B 1 145 ? 22.281 3.48 7.047 1 88.81 145 PRO B O 1
ATOM 2495 N N . ALA B 1 146 ? 20.438 2.244 7.141 1 87.81 146 ALA B N 1
ATOM 2496 C CA . ALA B 1 146 ? 21.156 1.027 6.777 1 87.81 146 ALA B CA 1
ATOM 2497 C C . ALA B 1 146 ? 21.469 1.002 5.281 1 87.81 146 ALA B C 1
ATOM 2499 O O . ALA B 1 146 ? 22.281 0.189 4.82 1 87.81 146 ALA B O 1
ATOM 2500 N N . ASN B 1 147 ? 20.75 1.961 4.57 1 93.81 147 ASN B N 1
ATOM 2501 C CA . ASN B 1 147 ? 20.984 1.995 3.131 1 93.81 147 ASN B CA 1
ATOM 2502 C C . ASN B 1 147 ? 22.281 2.713 2.795 1 93.81 147 ASN B C 1
ATOM 2504 O O . ASN B 1 147 ? 22.641 3.705 3.436 1 93.81 147 ASN B O 1
ATOM 2508 N N . GLY B 1 148 ? 23.125 2.195 1.818 1 94.62 148 GLY B N 1
ATOM 2509 C CA . GLY B 1 148 ? 24.219 2.984 1.271 1 94.62 148 GLY B CA 1
ATOM 2510 C C . GLY B 1 148 ? 23.75 4.289 0.648 1 94.62 148 GLY B C 1
ATOM 2511 O O . GLY B 1 148 ? 22.578 4.438 0.299 1 94.62 148 GLY B O 1
ATOM 2512 N N . PRO B 1 149 ? 24.609 5.238 0.475 1 96 149 PRO B N 1
ATOM 2513 C CA . PRO B 1 149 ? 24.219 6.574 0.019 1 96 149 PRO B CA 1
ATOM 2514 C C . PRO B 1 149 ? 24.016 6.645 -1.492 1 96 149 PRO B C 1
ATOM 2516 O O . PRO B 1 149 ? 23.484 7.633 -1.999 1 96 149 PRO B O 1
ATOM 2519 N N . ASP B 1 150 ? 24.312 5.52 -2.244 1 97.88 150 ASP B N 1
ATOM 2520 C CA . ASP B 1 150 ? 24.516 5.711 -3.676 1 97.88 150 ASP B CA 1
ATOM 2521 C C . ASP B 1 150 ? 23.312 5.23 -4.477 1 97.88 150 ASP B C 1
ATOM 2523 O O . ASP B 1 150 ? 23.062 5.723 -5.578 1 97.88 150 ASP B O 1
ATOM 2527 N N . GLU B 1 151 ? 22.594 4.242 -3.941 1 98.25 151 GLU B N 1
ATOM 2528 C CA . GLU B 1 151 ? 21.578 3.582 -4.738 1 98.25 151 GLU B CA 1
ATOM 2529 C C . GLU B 1 151 ? 20.172 4.047 -4.336 1 98.25 151 GLU B C 1
ATOM 2531 O O . GLU B 1 151 ? 19.812 4.004 -3.156 1 98.25 151 GLU B O 1
ATOM 2536 N N . PHE B 1 152 ? 19.422 4.449 -5.324 1 98.5 152 PHE B N 1
ATOM 2537 C CA . PHE B 1 152 ? 18.031 4.863 -5.141 1 98.5 152 PHE B CA 1
ATOM 2538 C C . PHE B 1 152 ? 17.094 3.99 -5.965 1 98.5 152 PHE B C 1
ATOM 2540 O O . PHE B 1 152 ? 17.422 3.604 -7.086 1 98.5 152 PHE B O 1
ATOM 2547 N N . PHE B 1 153 ? 15.977 3.619 -5.398 1 97.31 153 PHE B N 1
ATOM 2548 C CA . PHE B 1 153 ? 14.938 2.902 -6.129 1 97.31 153 PHE B CA 1
ATOM 2549 C C . PHE B 1 153 ? 14.047 3.871 -6.898 1 97.31 153 PHE B C 1
ATOM 2551 O O . PHE B 1 153 ? 13.484 4.801 -6.316 1 97.31 153 PHE B O 1
ATOM 2558 N N . ASP B 1 154 ? 13.891 3.699 -8.219 1 98.12 154 ASP B N 1
ATOM 2559 C CA . ASP B 1 154 ? 12.969 4.461 -9.055 1 98.12 154 ASP B CA 1
ATOM 2560 C C . ASP B 1 154 ? 11.664 3.701 -9.266 1 98.12 154 ASP B C 1
ATOM 2562 O O . ASP B 1 154 ? 11.625 2.715 -10.008 1 98.12 154 ASP B O 1
ATOM 2566 N N . PRO B 1 155 ? 10.586 4.191 -8.656 1 95.19 155 PRO B N 1
ATOM 2567 C CA . PRO B 1 155 ? 9.328 3.441 -8.781 1 95.19 155 PRO B CA 1
ATOM 2568 C C . PRO B 1 155 ? 8.789 3.428 -10.203 1 95.19 155 PRO B C 1
ATOM 2570 O O . PRO B 1 155 ? 8 2.547 -10.562 1 95.19 155 PRO B O 1
ATOM 2573 N N . SER B 1 156 ? 9.156 4.355 -11.023 1 95.94 156 SER B N 1
ATOM 2574 C CA . SER B 1 156 ? 8.641 4.414 -12.383 1 95.94 156 SER B CA 1
ATOM 2575 C C . SER B 1 156 ? 9.281 3.342 -13.266 1 95.94 156 SER B C 1
ATOM 2577 O O . SER B 1 156 ? 8.617 2.764 -14.125 1 95.94 156 SER B O 1
ATOM 2579 N N . THR B 1 157 ? 10.547 2.99 -13.055 1 94.88 157 THR B N 1
ATOM 2580 C CA . THR B 1 157 ? 11.25 2.01 -13.875 1 94.88 157 THR B CA 1
ATOM 2581 C C . THR B 1 157 ? 11.477 0.717 -13.102 1 94.88 157 THR B C 1
ATOM 2583 O O . THR B 1 157 ? 11.875 -0.298 -13.672 1 94.88 157 THR B O 1
ATOM 2586 N N . LYS B 1 158 ? 11.227 0.806 -11.82 1 90.62 158 LYS B N 1
ATOM 2587 C CA . LYS B 1 158 ? 11.508 -0.289 -10.898 1 90.62 158 LYS B CA 1
ATOM 2588 C C . LYS B 1 158 ? 13 -0.619 -10.867 1 90.62 158 LYS B C 1
ATOM 2590 O O . LYS B 1 158 ? 13.383 -1.743 -10.547 1 90.62 158 LYS B O 1
ATOM 2595 N N . GLY B 1 159 ? 13.82 0.351 -11.258 1 94.88 159 GLY B N 1
ATOM 2596 C CA . GLY B 1 159 ? 15.258 0.149 -11.344 1 94.88 159 GLY B CA 1
ATOM 2597 C C . GLY B 1 159 ? 16.031 1.026 -10.383 1 94.88 159 GLY B C 1
ATOM 2598 O O . GLY B 1 159 ? 15.453 1.72 -9.555 1 94.88 159 GLY B O 1
ATOM 2599 N N . THR B 1 160 ? 17.375 0.942 -10.469 1 97.56 160 THR B N 1
ATOM 2600 C CA . THR B 1 160 ? 18.297 1.699 -9.617 1 97.56 160 THR B CA 1
ATOM 2601 C C . THR B 1 160 ? 18.719 2.998 -10.297 1 97.56 160 THR B C 1
ATOM 2603 O O . THR B 1 160 ? 19 3.012 -11.5 1 97.56 160 THR B O 1
ATOM 2606 N N . VAL B 1 161 ? 18.703 4.066 -9.602 1 98.5 161 VAL B N 1
ATOM 2607 C CA . VAL B 1 161 ? 19.328 5.336 -9.953 1 98.5 161 VAL B CA 1
ATOM 2608 C C . VAL B 1 161 ? 20.469 5.637 -8.984 1 98.5 161 VAL B C 1
ATOM 2610 O O . VAL B 1 161 ? 20.281 5.594 -7.766 1 98.5 161 VAL B O 1
ATOM 2613 N N . ARG B 1 162 ? 21.625 5.844 -9.492 1 98.44 162 ARG B N 1
ATOM 2614 C CA . ARG B 1 162 ? 22.75 6.172 -8.617 1 98.44 162 ARG B CA 1
ATOM 2615 C C . ARG B 1 162 ? 22.734 7.652 -8.242 1 98.44 162 ARG B C 1
ATOM 2617 O O . ARG B 1 162 ? 22.234 8.484 -9 1 98.44 162 ARG B O 1
ATOM 2624 N N . ILE B 1 163 ? 23.344 7.91 -7.121 1 98.56 163 ILE B N 1
ATOM 2625 C CA . ILE B 1 163 ? 23.438 9.281 -6.637 1 98.56 163 ILE B CA 1
ATOM 2626 C C . ILE B 1 163 ? 24 10.188 -7.734 1 98.56 163 ILE B C 1
ATOM 2628 O O . ILE B 1 163 ? 25 9.852 -8.367 1 98.56 163 ILE B O 1
ATOM 2632 N N . GLY B 1 164 ? 23.234 11.32 -7.996 1 98.44 164 GLY B N 1
ATOM 2633 C CA . GLY B 1 164 ? 23.719 12.305 -8.953 1 98.44 164 GLY B CA 1
ATOM 2634 C C . GLY B 1 164 ? 23.188 12.078 -10.352 1 98.44 164 GLY B C 1
ATOM 2635 O O . GLY B 1 164 ? 23.25 12.984 -11.195 1 98.44 164 GLY B O 1
ATOM 2636 N N . GLU B 1 165 ? 22.625 10.93 -10.711 1 98.56 165 GLU B N 1
ATOM 2637 C CA . GLU B 1 165 ? 22.141 10.633 -12.055 1 98.56 165 GLU B CA 1
ATOM 2638 C C . GLU B 1 165 ? 20.828 11.367 -12.328 1 98.56 165 GLU B C 1
ATOM 2640 O O . GLU B 1 165 ? 20.484 11.641 -13.477 1 98.56 165 GLU B O 1
ATOM 2645 N N . LYS B 1 166 ? 20.094 11.602 -11.266 1 98.25 166 LYS B N 1
ATOM 2646 C CA . LYS B 1 166 ? 18.875 12.398 -11.297 1 98.25 166 LYS B CA 1
ATOM 2647 C C . LYS B 1 166 ? 18.875 13.438 -10.18 1 98.25 166 LYS B C 1
ATOM 2649 O O . LYS B 1 166 ? 19.469 13.227 -9.125 1 98.25 166 LYS B O 1
ATOM 2654 N N . ALA B 1 167 ? 18.156 14.492 -10.414 1 98.69 167 ALA B N 1
ATOM 2655 C CA . ALA B 1 167 ? 18.031 15.539 -9.406 1 98.69 167 ALA B CA 1
ATOM 2656 C C . ALA B 1 167 ? 17.375 15.008 -8.141 1 98.69 167 ALA B C 1
ATOM 2658 O O . ALA B 1 167 ? 17.703 15.438 -7.031 1 98.69 167 ALA B O 1
ATOM 2659 N N . GLU B 1 168 ? 16.5 13.961 -8.258 1 98.81 168 GLU B N 1
ATOM 2660 C CA . GLU B 1 168 ? 15.703 13.438 -7.152 1 98.81 168 GLU B CA 1
ATOM 2661 C C . GLU B 1 168 ? 16.562 12.617 -6.195 1 98.81 168 GLU B C 1
ATOM 2663 O O . GLU B 1 168 ? 16.078 12.164 -5.156 1 98.81 168 GLU B O 1
ATOM 2668 N N . THR B 1 169 ? 17.844 12.461 -6.488 1 98.75 169 THR B N 1
ATOM 2669 C CA . THR B 1 169 ? 18.703 11.719 -5.578 1 98.75 169 THR B CA 1
ATOM 2670 C C . THR B 1 169 ? 19.312 12.656 -4.527 1 98.75 169 THR B C 1
ATOM 2672 O O . THR B 1 169 ? 20.109 12.227 -3.695 1 98.75 169 THR B O 1
ATOM 2675 N N . LYS B 1 170 ? 18.938 13.867 -4.535 1 98.56 170 LYS B N 1
ATOM 2676 C CA . LYS B 1 170 ? 19.328 14.859 -3.535 1 98.56 170 LYS B CA 1
ATOM 2677 C C . LYS B 1 170 ? 18.109 15.523 -2.912 1 98.56 170 LYS B C 1
ATOM 2679 O O . LYS B 1 170 ? 17.094 15.703 -3.576 1 98.56 170 LYS B O 1
ATOM 2684 N N . PRO B 1 171 ? 18.219 15.906 -1.635 1 98.19 171 PRO B N 1
ATOM 2685 C CA . PRO B 1 171 ? 17.062 16.578 -1.017 1 98.19 171 PRO B CA 1
ATOM 2686 C C . PRO B 1 171 ? 16.75 17.922 -1.664 1 98.19 171 PRO B C 1
ATOM 2688 O O . PRO B 1 171 ? 17.641 18.562 -2.238 1 98.19 171 PRO B O 1
ATOM 2691 N N . PRO 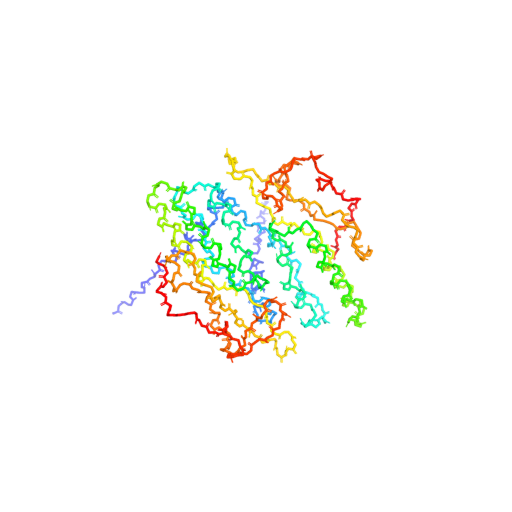B 1 172 ? 15.5 18.344 -1.559 1 98.56 172 PRO B N 1
ATOM 2692 C CA . PRO B 1 172 ? 15.094 19.594 -2.209 1 98.56 172 PRO B CA 1
ATOM 2693 C C . PRO B 1 172 ? 15.586 20.844 -1.471 1 98.56 172 PRO B C 1
ATOM 2695 O O . PRO B 1 172 ? 15.453 21.953 -1.977 1 98.56 172 PRO B O 1
ATOM 2698 N N . GLY B 1 173 ? 16.078 20.734 -0.334 1 98 173 GLY B N 1
ATOM 2699 C CA . GLY B 1 173 ? 16.547 21.828 0.515 1 98 173 GLY B CA 1
ATOM 2700 C C . GLY B 1 173 ? 16.953 21.359 1.901 1 98 173 GLY B C 1
ATOM 2701 O O . GLY B 1 173 ? 17.078 20.156 2.15 1 98 173 GLY B O 1
ATOM 2702 N N . PRO B 1 174 ? 17.219 22.375 2.787 1 98.06 174 PRO B N 1
ATOM 2703 C CA . PRO B 1 174 ? 17.562 22 4.16 1 98.06 174 PRO B CA 1
ATOM 2704 C C . PRO B 1 174 ? 16.406 21.328 4.891 1 98.06 174 PRO B C 1
ATOM 2706 O O . PRO B 1 174 ? 15.242 21.672 4.668 1 98.06 174 PRO B O 1
ATOM 2709 N N . ARG B 1 175 ? 16.781 20.406 5.73 1 97.81 175 ARG B N 1
ATOM 2710 C CA . ARG B 1 175 ? 15.789 19.672 6.508 1 97.81 175 ARG B CA 1
ATOM 2711 C C . ARG B 1 175 ? 15.344 20.484 7.727 1 97.81 175 ARG B C 1
ATOM 2713 O O . ARG B 1 175 ? 16.172 21.047 8.438 1 97.81 175 ARG B O 1
ATOM 2720 N N . SER B 1 176 ? 14.047 20.547 7.855 1 97.38 176 SER B N 1
ATOM 2721 C CA . SER B 1 176 ? 13.516 21.109 9.094 1 97.38 176 SER B CA 1
ATOM 2722 C C . SER B 1 176 ? 13.672 20.125 10.258 1 97.38 176 SER B C 1
ATOM 2724 O O . SER B 1 176 ? 13.805 18.922 10.047 1 97.38 176 SER B O 1
ATOM 2726 N N . PRO B 1 177 ? 13.711 20.641 11.516 1 93.75 177 PRO B N 1
ATOM 2727 C CA . PRO B 1 177 ? 13.75 19.734 12.656 1 93.75 177 PRO B CA 1
ATOM 2728 C C . PRO B 1 177 ? 12.547 18.797 12.703 1 93.75 177 PRO B C 1
ATOM 2730 O O . PRO B 1 177 ? 11.477 19.125 12.195 1 93.75 177 PRO B O 1
ATOM 2733 N N . PRO B 1 178 ? 12.742 17.594 13.258 1 86.81 178 PRO B N 1
ATOM 2734 C CA . PRO B 1 178 ? 11.609 16.672 13.352 1 86.81 178 PRO B CA 1
ATOM 2735 C C . PRO B 1 178 ? 10.414 17.281 14.086 1 86.81 178 PRO B C 1
ATOM 2737 O O . PRO B 1 178 ? 10.594 18.031 15.047 1 86.81 178 PRO B O 1
ATOM 2740 N N . PRO B 1 179 ? 9.281 16.969 13.477 1 80.19 179 PRO B N 1
ATOM 2741 C CA . PRO B 1 179 ? 8.102 17.484 14.172 1 80.19 179 PRO B CA 1
ATOM 2742 C C . PRO B 1 179 ? 7.938 16.922 15.57 1 80.19 179 PRO B C 1
ATOM 2744 O O . PRO B 1 179 ? 8.281 15.75 15.812 1 80.19 179 PRO B O 1
ATOM 2747 N N . LEU B 1 180 ? 7.766 17.672 16.672 1 67.75 180 LEU B N 1
ATOM 2748 C CA . LEU B 1 180 ? 7.633 17.281 18.078 1 67.75 180 LEU B CA 1
ATOM 2749 C C . LEU B 1 180 ? 6.293 16.594 18.328 1 67.75 180 LEU B C 1
ATOM 2751 O O . LEU B 1 180 ? 5.297 16.922 17.672 1 67.75 180 LEU B O 1
#

Organism: Phakopsora pachyrhizi (NCBI:txid170000)

Secondary structure (DSSP, 8-state):
---------SGGGSHHHHHHHHTTSS------SS-SS---GGGSTT--IIIIIHHHHTHHHHTSTTS-TTHHHHHHHHHHHHHHHH---HHHHHHHHHHHHHHHHSBPP---BTTSSSPBP-EEPPP-SPPSSGGGTT---B--TTS-SSEEEETTTTEEEETTSSGGGS-SSPPPPPP-/---------GGGGGHHHHHHHHTTSS------SSSSS---GGGSTT--IIIIIHHHHTHHHHTSTTS-TTHHHHHHHHHHHHHHHH---HHHHHHHHHHHHHHHHSBPP---BTTSSSPBP-EEPPP-SPPSSGGGTT---B--TTS-SSEEEETTTTEEEETTSSGGGS-SSPPPPPP-

Radius of gyration: 23.65 Å; Cα contacts (8 Å, |Δi|>4): 547; chains: 2; bounding box: 57×70×74 Å

Foldseek 3Di:
DDPPPPPPDPPPPPPPVVVVPPVCPADVVPPPCVVDPVLQCVPQPPDDCVQRVVLSVQLVVCQEALHAQCSLLVSLLSQLVCLVPPNDDVSSSVSSNLSSLCSQAEAGDHDFCVVDVVTADAWEFWDQDDRPDPSNVQRHYDTDPVHDLFWHQHSVVRDTDTQPNDPRSDYNDHHDPRRD/DDPPPPPDDPPPPPPPVVVVVPVQPADVVPPPCVVDVVLQCVPQPPDDCVQRVVLSVQLVVCQEALHAQCSLLVSLLSQLVCLVPPNDDVSSSVSSNLSSLCSQAEAGDHDFCVVDVVTADAWEFWDQDDRPDPSNVQRHYDTDPVHDLFWHQHSVVRDTDTQPNDPRSDYNDHHDPRRD